Protein AF-M0HJH4-F1 (afdb_monomer)

Foldseek 3Di:
DVVPDPVCVVVVVPDDALDDDDDDDPDPDDDDDPLPDDQDDDQLKTKDWDAAFAPCVVCQVVLLVLADPVLSVVNDDRGPRSSLVRNLVRLCVVVVQCPPSNDDPDALVVSCVSRVVVVQVSQVVSVHQDAAQPDDRNHGFGFMWMDSSFKIKTFGRRQKKKKAFAFPPPPDPPDPRADLCWGAGPDIDMDSDDPPDPSRIDIFAHRKMWMAGNRRIIDIDPRRPDD

Organism: NCBI:txid1230453

InterPro domains:
  IPR017932 Glutamine amidotransferase type 2 domain [PS51278] (1-227)
  IPR026869 Gamma-glutamyl-hercynylcysteine sulfoxide hydrolase EgtC-like [PF13230] (4-163)
  IPR029055 Nucleophile aminohydrolases, N-terminal [G3DSA:3.60.20.10] (1-223)
  IPR029055 Nucleophile aminohydrolases, N-terminal [SSF56235] (13-219)
  IPR052373 Gamma-glutamyl amide hydrolase [PTHR43187] (10-221)

Mean predicted aligned error: 8.84 Å

Radius of gyration: 17.43 Å; Cα contacts (8 Å, |Δi|>4): 396; chains: 1; bounding box: 44×42×49 Å

Sequence (227 aa):
MAADTPVYDTLSSQIESKTVVAHVRRATHGDHTIGNTHPFQYGRWVFAHNGNIAGFDEVRSTLREGVASDLRPHILGDTDSEILFYVLLTALSDAGHLDDDGRFSGSPKDLWEIIRPVVTRVAELGGGMHTDPDGPSDRTYLTFVLTDGQTLIGHQGGKPLFVHAPSIDHENLNEPPWVIERGTADHFLLASEPAHDPQMWTPIQQGGVVGVGHDMSVWTSPEALEP

pLDDT: mean 80.38, std 19.35, range [35.88, 98.19]

Solvent-accessible surface area (backbone atoms only — not comparable to full-atom values): 13162 Å² total; per-residue (Å²): 115,74,81,79,35,75,64,45,63,56,47,65,76,68,62,87,67,97,58,84,89,85,65,89,81,82,84,90,76,81,79,97,42,81,76,73,45,61,58,48,74,59,93,48,34,39,36,42,70,51,64,39,56,15,64,40,84,79,45,44,63,62,52,55,67,64,22,42,82,84,57,50,80,72,62,84,62,84,52,65,62,58,50,49,50,46,38,46,48,28,41,37,42,78,70,65,48,55,82,69,95,34,66,67,86,61,49,35,62,56,54,44,66,56,36,45,65,55,54,52,50,54,28,53,73,21,76,35,66,39,77,56,62,86,51,68,90,68,41,14,21,60,11,32,39,46,28,44,69,45,32,34,36,38,37,16,23,24,30,65,33,28,39,35,56,61,52,82,79,69,84,57,87,85,56,70,94,77,70,60,84,72,54,43,36,84,48,82,46,78,35,67,60,71,59,102,58,56,87,67,44,36,73,48,24,71,70,7,35,40,22,32,24,76,80,31,41,42,44,57,42,72,45,26,76,51,132

Secondary structure (DSSP, 8-state):
-GGGSHHHHHHHTT---S---------SSS---GGGSSPEEETTEEEEEEEE-TTHHHHHHHHHHTS-TTTGGG--S--HHHHHHHHHHHHHHHTT-SSSSS---S-HHHHHHHHHHHHHHHHHHTTSB---TTS-TTSBEEEEEEE-SSSEEEE-SSS--EEE--BTT---TTS-TT--SS-BBS--EEESS--S-GGG-EEPPTT-EEEE-TT-BEEE-GGGT--

Nearest PDB structures (foldseek):
  3mdn-assembly1_D  TM=7.511E-01  e=1.826E-10  Ruegeria pomeroyi
  3mdn-assembly1_A  TM=7.711E-01  e=3.657E-09  Ruegeria pomeroyi
  3mdn-assembly1_B  TM=7.690E-01  e=6.742E-09  Ruegeria pomeroyi
  3mdn-assembly1_C  TM=7.582E-01  e=6.742E-09  Ruegeria pomeroyi
  4zfk-assembly1_A  TM=8.294E-01  e=5.514E-07  Mycolicibacterium smegmatis MC2 155

Structure (mmCIF, N/CA/C/O backbone):
data_AF-M0HJH4-F1
#
_entry.id   AF-M0HJH4-F1
#
loop_
_atom_site.group_PDB
_atom_site.id
_atom_site.type_symbol
_atom_site.label_atom_id
_atom_site.label_alt_id
_atom_site.label_comp_id
_atom_site.label_asym_id
_atom_site.label_entity_id
_atom_site.label_seq_id
_atom_site.pdbx_PDB_ins_code
_atom_site.Cartn_x
_atom_site.Cartn_y
_atom_site.Cartn_z
_atom_site.occupancy
_atom_site.B_iso_or_equiv
_atom_site.auth_seq_id
_atom_site.auth_comp_id
_atom_site.auth_asym_id
_atom_site.auth_atom_id
_atom_site.pdbx_PDB_model_num
ATOM 1 N N . MET A 1 1 ? -2.395 -24.924 4.097 1.00 42.12 1 MET A N 1
ATOM 2 C CA . MET A 1 1 ? -1.875 -23.821 3.265 1.00 42.12 1 MET A CA 1
ATOM 3 C C . MET A 1 1 ? -2.786 -23.706 2.053 1.00 42.12 1 MET A C 1
ATOM 5 O O . MET A 1 1 ? -3.213 -24.741 1.563 1.00 42.12 1 MET A O 1
ATOM 9 N N . ALA A 1 2 ? -3.161 -22.498 1.622 1.00 35.91 2 ALA A N 1
ATOM 10 C CA . ALA A 1 2 ? -4.130 -22.305 0.530 1.00 35.91 2 ALA A CA 1
ATOM 11 C C . ALA A 1 2 ? -3.674 -22.919 -0.815 1.00 35.91 2 ALA A C 1
ATOM 13 O O . ALA A 1 2 ? -4.516 -23.331 -1.609 1.00 35.91 2 ALA A O 1
ATOM 14 N N . ALA A 1 3 ? -2.356 -23.050 -1.007 1.00 39.38 3 ALA A N 1
ATOM 15 C CA . ALA A 1 3 ? -1.723 -23.618 -2.197 1.00 39.38 3 ALA A CA 1
ATOM 16 C C . ALA A 1 3 ? -2.002 -25.117 -2.429 1.00 39.38 3 ALA A C 1
ATOM 18 O O . ALA A 1 3 ? -1.921 -25.563 -3.560 1.00 39.38 3 ALA A O 1
ATOM 19 N N . ASP A 1 4 ? -2.379 -25.887 -1.400 1.00 39.44 4 ASP A N 1
ATOM 20 C CA . ASP A 1 4 ? -2.618 -27.338 -1.537 1.00 39.44 4 ASP A CA 1
ATOM 21 C C . ASP A 1 4 ? -4.093 -27.679 -1.808 1.00 39.44 4 ASP A C 1
ATOM 23 O O . ASP A 1 4 ? -4.518 -28.832 -1.691 1.00 39.44 4 ASP A O 1
ATOM 27 N N . THR A 1 5 ? -4.924 -26.671 -2.087 1.00 39.75 5 THR A N 1
ATOM 28 C CA . THR A 1 5 ? -6.347 -26.901 -2.337 1.00 39.75 5 THR A CA 1
ATOM 29 C C . THR A 1 5 ? -6.591 -27.085 -3.836 1.00 39.75 5 THR A C 1
ATOM 31 O O . THR A 1 5 ? -6.204 -26.219 -4.615 1.00 39.75 5 THR A O 1
ATOM 34 N N . PRO A 1 6 ? -7.312 -28.139 -4.270 1.00 42.31 6 PRO A N 1
ATOM 35 C CA . PRO A 1 6 ? -7.658 -28.347 -5.684 1.00 42.31 6 PRO A CA 1
ATOM 36 C C . PRO A 1 6 ? -8.387 -27.150 -6.316 1.00 42.31 6 PRO A C 1
ATOM 38 O O . PRO A 1 6 ? -8.375 -26.960 -7.530 1.00 42.31 6 PRO A O 1
ATOM 41 N N . VAL A 1 7 ? -9.027 -26.331 -5.475 1.00 47.25 7 VAL A N 1
ATOM 42 C CA . VAL A 1 7 ? -9.679 -25.081 -5.866 1.00 47.25 7 VAL A CA 1
ATOM 43 C C . VAL A 1 7 ? -8.651 -24.030 -6.299 1.00 47.25 7 VAL A C 1
ATOM 45 O O . VAL A 1 7 ? -8.895 -23.371 -7.301 1.00 47.25 7 VAL A O 1
ATOM 48 N N . TYR A 1 8 ? -7.502 -23.899 -5.625 1.00 49.94 8 TYR A N 1
ATOM 49 C CA . TYR A 1 8 ? -6.437 -22.958 -6.001 1.00 49.94 8 TYR A CA 1
ATOM 50 C C . TYR A 1 8 ? -5.832 -23.285 -7.374 1.00 49.94 8 TYR A C 1
ATOM 52 O O . TYR A 1 8 ? -5.748 -22.400 -8.225 1.00 49.94 8 TYR A O 1
ATOM 60 N N . ASP A 1 9 ? -5.496 -24.551 -7.635 1.00 49.50 9 ASP A N 1
ATOM 61 C CA . ASP A 1 9 ? -4.939 -24.984 -8.930 1.00 49.50 9 ASP A CA 1
ATOM 62 C C . ASP A 1 9 ? -5.930 -24.781 -10.087 1.00 49.50 9 ASP A C 1
ATOM 64 O O . ASP A 1 9 ? -5.563 -24.382 -11.196 1.00 49.50 9 ASP A O 1
ATOM 68 N N . THR A 1 10 ? -7.219 -25.008 -9.822 1.00 44.41 10 THR A N 1
ATOM 69 C CA . THR A 1 10 ? -8.267 -24.842 -10.836 1.00 44.41 10 THR A CA 1
ATOM 70 C C . THR A 1 10 ? -8.575 -23.365 -11.105 1.00 44.41 10 THR A C 1
ATOM 72 O O . THR A 1 10 ? -8.799 -22.995 -12.253 1.00 44.41 10 THR A O 1
ATOM 75 N N . LEU A 1 11 ? -8.575 -22.506 -10.077 1.00 42.78 11 LEU A N 1
ATOM 76 C CA . LEU A 1 11 ? -8.873 -21.078 -10.242 1.00 42.78 11 LEU A CA 1
ATOM 77 C C . LEU A 1 11 ? -7.680 -20.303 -10.820 1.00 42.78 11 LEU A C 1
ATOM 79 O O . LEU A 1 11 ? -7.866 -19.465 -11.696 1.00 42.78 11 LEU A O 1
ATOM 83 N N . SER A 1 12 ? -6.455 -20.593 -10.370 1.00 49.19 12 SER A N 1
ATOM 84 C CA . SER A 1 12 ? -5.242 -19.901 -10.836 1.00 49.19 12 SER A CA 1
ATOM 8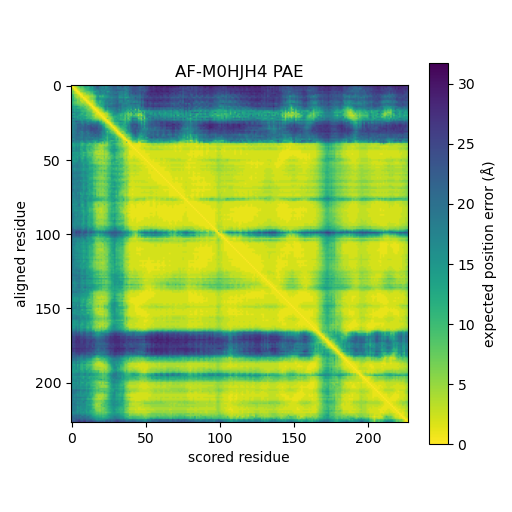5 C C . SER A 1 12 ? -4.956 -20.125 -12.324 1.00 49.19 12 SER A C 1
ATOM 87 O O . SER A 1 12 ? -4.457 -19.222 -12.986 1.00 49.19 12 SER A O 1
ATOM 89 N N . SER A 1 13 ? -5.328 -21.286 -12.869 1.00 43.06 13 SER A N 1
ATOM 90 C CA . SER A 1 13 ? -5.160 -21.615 -14.292 1.00 43.06 13 SER A CA 1
ATOM 91 C C . SER A 1 13 ? -6.263 -21.064 -15.209 1.00 43.06 13 SER A C 1
ATOM 93 O O . SER A 1 13 ? -6.157 -21.202 -16.426 1.00 43.06 13 SER A O 1
ATOM 95 N N . GLN A 1 14 ? -7.316 -20.448 -14.652 1.00 38.09 14 GLN A N 1
ATOM 96 C CA . GLN A 1 14 ? -8.494 -19.974 -15.400 1.00 38.09 14 GLN A CA 1
ATOM 97 C C . GLN A 1 14 ? -8.806 -18.481 -15.209 1.00 38.09 14 GLN A C 1
ATOM 99 O O . GLN A 1 14 ? -9.739 -17.974 -15.833 1.00 38.09 14 GLN A O 1
ATOM 104 N N . ILE A 1 15 ? -8.058 -17.768 -14.360 1.00 42.06 15 ILE A N 1
ATOM 105 C CA . ILE A 1 15 ? -8.247 -16.332 -14.129 1.00 42.06 15 ILE A CA 1
ATOM 106 C C . ILE A 1 15 ? -7.225 -15.542 -14.946 1.00 42.06 15 ILE A C 1
ATOM 108 O O . ILE A 1 15 ? -6.036 -15.532 -14.639 1.00 42.06 15 ILE A O 1
ATOM 112 N N . GLU A 1 16 ? -7.714 -14.802 -15.937 1.00 43.69 16 GLU A N 1
ATOM 113 C CA . GLU A 1 16 ? -6.976 -13.705 -16.558 1.00 43.69 16 GLU A CA 1
ATOM 114 C C . GLU A 1 16 ? -7.366 -12.402 -15.849 1.00 43.69 16 GLU A C 1
ATOM 116 O O . GLU A 1 16 ? -8.518 -11.968 -15.894 1.00 43.69 16 GLU A O 1
ATOM 121 N N . SER A 1 17 ? -6.412 -11.777 -15.162 1.00 55.00 17 SER A N 1
ATOM 122 C CA . SER A 1 17 ? -6.590 -10.461 -14.546 1.00 55.00 17 SER A CA 1
ATOM 123 C C . SER A 1 17 ? -5.412 -9.568 -14.902 1.00 55.00 17 SER A C 1
ATOM 125 O O . SER A 1 17 ? -4.275 -10.028 -14.965 1.00 55.00 17 SER A O 1
ATOM 127 N N . LYS A 1 18 ? -5.681 -8.273 -15.092 1.00 59.91 18 LYS A N 1
ATOM 128 C CA . LYS A 1 18 ? -4.636 -7.260 -15.304 1.00 59.91 18 LYS A CA 1
ATOM 129 C C . LYS A 1 18 ? -3.839 -6.965 -14.030 1.00 59.91 18 LYS A C 1
ATOM 131 O O . LYS A 1 18 ? -2.735 -6.440 -14.106 1.00 59.91 18 LYS A O 1
ATOM 136 N N . THR A 1 19 ? -4.384 -7.307 -12.863 1.00 63.44 19 THR A N 1
ATOM 137 C CA . THR A 1 19 ? -3.709 -7.160 -11.570 1.00 63.44 19 THR A CA 1
ATOM 138 C C . THR A 1 19 ? -4.096 -8.319 -10.664 1.00 63.44 19 THR A C 1
ATOM 140 O O . THR A 1 19 ? -5.280 -8.609 -10.479 1.00 63.44 19 THR A O 1
ATOM 143 N N . VAL A 1 20 ? -3.095 -8.992 -10.102 1.00 65.81 20 VAL A N 1
ATOM 144 C CA . VAL A 1 20 ? -3.278 -10.098 -9.161 1.00 65.81 20 VAL A CA 1
ATOM 145 C C . VAL A 1 20 ? -2.478 -9.783 -7.909 1.00 65.81 20 VAL A C 1
ATOM 147 O O . VAL A 1 20 ? -1.281 -9.524 -7.984 1.00 65.81 20 VAL A O 1
ATOM 150 N N . VAL A 1 21 ? -3.137 -9.828 -6.753 1.00 66.69 21 VAL A N 1
ATOM 151 C CA . VAL A 1 21 ? -2.477 -9.768 -5.448 1.00 66.69 21 VAL A CA 1
ATOM 152 C C . VAL A 1 21 ? -2.695 -11.107 -4.765 1.00 66.69 21 VAL A C 1
ATOM 154 O O . VAL A 1 21 ? -3.825 -11.479 -4.454 1.00 66.69 21 VAL A O 1
ATOM 157 N N . ALA A 1 22 ? -1.607 -11.837 -4.542 1.00 60.41 22 ALA A N 1
ATOM 158 C CA . ALA A 1 22 ? -1.611 -13.077 -3.783 1.00 60.41 22 ALA A CA 1
ATOM 159 C C . ALA A 1 22 ? -0.814 -12.873 -2.492 1.00 60.41 22 ALA A C 1
ATOM 161 O O . ALA A 1 22 ? 0.316 -12.392 -2.522 1.00 60.41 22 ALA A O 1
ATOM 162 N N . HIS A 1 23 ? -1.395 -13.255 -1.357 1.00 58.41 23 HIS A N 1
ATOM 163 C CA . HIS A 1 23 ? -0.716 -13.223 -0.068 1.00 58.41 23 HIS A CA 1
ATOM 164 C C . HIS A 1 23 ? -0.843 -14.588 0.605 1.00 58.41 23 HIS A C 1
ATOM 166 O O . HIS A 1 23 ? -1.930 -15.007 1.002 1.00 58.41 23 HIS A O 1
ATOM 172 N N . VAL A 1 24 ? 0.276 -15.299 0.730 1.00 55.78 24 VAL A N 1
ATOM 173 C CA . VAL A 1 24 ? 0.329 -16.597 1.406 1.00 55.78 24 VAL A CA 1
ATOM 174 C C . VAL A 1 24 ? 0.839 -16.370 2.826 1.00 55.78 24 VAL A C 1
ATOM 176 O O . VAL A 1 24 ? 2.030 -16.179 3.047 1.00 55.78 24 VAL A O 1
ATOM 179 N N . ARG A 1 25 ? -0.069 -16.360 3.808 1.00 50.53 25 ARG A N 1
ATOM 180 C CA . ARG A 1 25 ? 0.287 -16.109 5.214 1.00 50.53 25 ARG A CA 1
ATOM 181 C C . ARG A 1 25 ? 0.759 -17.386 5.922 1.00 50.53 25 ARG A C 1
ATOM 183 O O . ARG A 1 25 ? 0.085 -18.416 5.873 1.00 50.53 25 ARG A O 1
ATOM 190 N N . ARG A 1 26 ? 1.844 -17.274 6.698 1.00 40.88 26 ARG A N 1
ATOM 191 C CA . ARG A 1 26 ? 2.191 -18.166 7.821 1.00 40.88 26 ARG A CA 1
ATOM 192 C C . ARG A 1 26 ? 1.964 -17.364 9.113 1.00 40.88 26 ARG A C 1
ATOM 194 O O . ARG A 1 26 ? 2.745 -16.476 9.423 1.00 40.88 26 ARG A O 1
ATOM 201 N N . ALA A 1 27 ? 0.826 -17.552 9.785 1.00 42.12 27 ALA A N 1
ATOM 202 C CA . ALA A 1 27 ? 0.402 -16.678 10.890 1.00 42.12 27 ALA A CA 1
ATOM 203 C C . ALA A 1 27 ? 1.271 -16.859 12.151 1.00 42.12 27 ALA A C 1
ATOM 205 O O . ALA A 1 27 ? 1.545 -17.989 12.546 1.00 42.12 27 ALA A O 1
ATOM 206 N N . THR A 1 28 ? 1.666 -15.751 12.790 1.00 43.59 28 THR A N 1
ATOM 207 C CA . THR A 1 28 ? 2.391 -15.728 14.075 1.00 43.59 28 THR A CA 1
ATOM 208 C C . THR A 1 28 ? 1.496 -15.390 15.277 1.00 43.59 28 THR A C 1
ATOM 210 O O . THR A 1 28 ? 1.829 -15.821 16.373 1.00 43.59 28 THR A O 1
ATOM 213 N N . HIS A 1 29 ? 0.351 -14.708 15.098 1.00 41.31 29 HIS A N 1
ATOM 214 C CA . HIS A 1 29 ? -0.653 -14.430 16.147 1.00 41.31 29 HIS A CA 1
ATOM 215 C C . HIS A 1 29 ? -2.088 -14.299 15.575 1.00 41.31 29 HIS A C 1
ATOM 217 O O . HIS A 1 29 ? -2.263 -13.804 14.454 1.00 41.31 29 HIS A O 1
ATOM 223 N N . GLY A 1 30 ? -3.091 -14.709 16.371 1.00 46.28 30 GLY A N 1
ATOM 224 C CA . GLY A 1 30 ? -4.539 -14.624 16.092 1.00 46.28 30 GLY A CA 1
ATOM 225 C C . GLY A 1 30 ? -5.180 -15.922 15.570 1.00 46.28 30 GLY A C 1
ATOM 226 O O . GLY A 1 30 ? -4.529 -16.706 14.881 1.00 46.28 30 GLY A O 1
ATOM 227 N N . ASP A 1 31 ? -6.461 -16.147 15.891 1.00 35.88 31 ASP A N 1
ATOM 228 C CA . ASP A 1 31 ? -7.235 -17.291 15.386 1.00 35.88 31 ASP A CA 1
ATOM 229 C C . ASP A 1 31 ? -7.468 -17.201 13.865 1.00 35.88 31 ASP A C 1
ATOM 231 O O . ASP A 1 31 ? -7.677 -16.121 13.300 1.00 35.88 31 ASP A O 1
ATOM 235 N N . HIS A 1 32 ? -7.462 -18.363 13.200 1.00 45.16 32 HIS A N 1
ATOM 236 C CA . HIS A 1 32 ? -7.700 -18.522 11.762 1.00 45.16 32 HIS A CA 1
ATOM 237 C C . HIS A 1 32 ? -9.171 -18.257 11.394 1.00 45.16 32 HIS A C 1
ATOM 239 O O . HIS A 1 32 ? -9.946 -19.188 11.174 1.00 45.16 32 HIS A O 1
ATOM 245 N N . THR A 1 33 ? -9.573 -16.992 11.310 1.00 44.16 33 THR A N 1
ATOM 246 C CA . THR A 1 33 ? -10.875 -16.598 10.754 1.00 44.16 33 THR A CA 1
ATOM 247 C C . THR A 1 33 ? -10.707 -16.029 9.343 1.00 44.16 33 THR A C 1
ATOM 249 O O . THR A 1 33 ? -9.685 -15.427 9.010 1.00 44.16 33 THR A O 1
ATOM 252 N N . ILE A 1 34 ? -11.724 -16.213 8.491 1.00 44.66 34 ILE A N 1
ATOM 253 C CA . ILE A 1 34 ? -11.750 -15.680 7.114 1.00 44.66 34 ILE A CA 1
ATOM 254 C C . ILE A 1 34 ? -11.565 -14.151 7.115 1.00 44.66 34 ILE A C 1
ATOM 256 O O . ILE A 1 34 ? -10.903 -13.624 6.230 1.00 44.66 34 ILE A O 1
ATOM 260 N N . GLY A 1 35 ? -12.056 -13.456 8.150 1.00 45.50 35 GLY A N 1
ATOM 261 C CA . GLY A 1 35 ? -11.874 -12.009 8.325 1.00 45.50 35 GLY A CA 1
ATOM 262 C C . GLY A 1 35 ? -10.438 -11.570 8.639 1.00 45.50 35 GLY A C 1
ATOM 263 O O . GLY A 1 35 ? -10.092 -10.430 8.374 1.00 45.50 35 GLY A O 1
ATOM 264 N N . ASN A 1 36 ? -9.580 -12.469 9.131 1.00 50.78 36 ASN A N 1
ATOM 265 C CA . ASN A 1 36 ? -8.180 -12.179 9.475 1.00 50.78 36 ASN A CA 1
ATOM 266 C C . ASN A 1 36 ? -7.187 -12.599 8.374 1.00 50.78 36 ASN A C 1
ATOM 268 O O . ASN A 1 36 ? -5.974 -12.699 8.615 1.00 50.78 36 ASN A O 1
ATOM 272 N N . THR A 1 37 ? -7.693 -12.921 7.180 1.00 54.94 37 THR A N 1
ATOM 273 C CA . THR A 1 37 ? -6.879 -13.417 6.070 1.00 54.94 37 THR A CA 1
ATOM 274 C C . THR A 1 37 ? -6.781 -12.349 4.992 1.00 54.94 37 THR A C 1
ATOM 276 O O . THR A 1 37 ? -7.765 -12.023 4.339 1.00 54.94 37 THR A O 1
ATOM 279 N N . HIS A 1 38 ? -5.573 -11.824 4.800 1.00 57.12 38 HIS A N 1
ATOM 280 C CA . HIS A 1 38 ? -5.254 -10.991 3.649 1.00 57.12 38 HIS A CA 1
ATOM 281 C C . HIS A 1 38 ? -5.578 -11.706 2.321 1.00 57.12 38 HIS A C 1
ATOM 283 O O . HIS A 1 38 ? -5.454 -12.932 2.242 1.00 57.12 38 HIS A O 1
ATOM 289 N N . PRO A 1 39 ? -5.875 -10.952 1.253 1.00 70.62 39 PRO A N 1
ATOM 290 C CA . PRO A 1 39 ? -5.908 -9.491 1.213 1.00 70.62 39 PRO A CA 1
ATOM 291 C C . PRO A 1 39 ? -7.199 -8.900 1.804 1.00 70.62 39 PRO A C 1
ATOM 293 O O . PRO A 1 39 ? -8.278 -9.463 1.641 1.00 70.62 39 PRO A O 1
ATOM 296 N N . PHE A 1 40 ? -7.085 -7.746 2.466 1.00 84.50 40 PHE A N 1
ATOM 297 C CA . PHE A 1 40 ? -8.255 -6.945 2.834 1.00 84.50 40 PHE A CA 1
ATOM 298 C C . PHE A 1 40 ? -8.803 -6.249 1.592 1.00 84.50 40 PHE A C 1
ATOM 300 O O . PHE A 1 40 ? -8.031 -5.859 0.712 1.00 84.50 40 PHE A O 1
ATOM 307 N N . GLN A 1 41 ? -10.125 -6.088 1.527 1.00 89.94 41 GLN A N 1
ATOM 308 C CA . GLN A 1 41 ? -10.791 -5.470 0.388 1.00 89.94 41 GLN A CA 1
ATOM 309 C C . GLN A 1 41 ? -11.880 -4.490 0.832 1.00 89.94 41 GLN A C 1
ATOM 311 O O . GLN A 1 41 ? -12.703 -4.813 1.686 1.00 89.94 41 GLN A O 1
ATOM 316 N N . TYR A 1 42 ? -11.917 -3.318 0.197 1.00 91.44 42 TYR A N 1
ATOM 317 C CA . TYR A 1 42 ? -13.011 -2.351 0.294 1.00 91.44 42 TYR A CA 1
ATOM 318 C C . TYR A 1 42 ? -13.303 -1.781 -1.096 1.00 91.44 42 TYR A C 1
ATOM 320 O O . TYR A 1 42 ? -12.464 -1.114 -1.704 1.00 91.44 42 TYR A O 1
ATOM 328 N N . GLY A 1 43 ? -14.486 -2.080 -1.637 1.00 90.06 43 GLY A N 1
ATOM 329 C CA . GLY A 1 43 ? -14.799 -1.772 -3.031 1.00 90.06 43 GLY A CA 1
ATOM 330 C C . GLY A 1 43 ? -13.771 -2.405 -3.977 1.00 90.06 43 GLY A C 1
ATOM 331 O O . GLY A 1 43 ? -13.642 -3.631 -4.034 1.00 90.06 43 GLY A O 1
ATOM 332 N N . ARG A 1 44 ? -13.037 -1.561 -4.710 1.00 90.19 44 ARG A N 1
ATOM 333 C CA . ARG A 1 44 ? -11.961 -1.969 -5.632 1.00 90.19 44 ARG A CA 1
ATOM 334 C C . ARG A 1 44 ? -10.585 -2.050 -4.976 1.00 90.19 44 ARG A C 1
ATOM 336 O O . ARG A 1 44 ? -9.681 -2.643 -5.556 1.00 90.19 44 ARG A O 1
ATOM 343 N N . TRP A 1 45 ? -10.428 -1.461 -3.795 1.00 94.12 45 TRP A N 1
ATOM 344 C CA . TRP A 1 45 ? -9.153 -1.417 -3.099 1.00 94.12 45 TRP A CA 1
ATOM 345 C C . TRP A 1 45 ? -8.843 -2.757 -2.460 1.00 94.12 45 TRP A C 1
ATOM 347 O O . TRP A 1 45 ? -9.683 -3.332 -1.771 1.00 94.12 45 TRP A O 1
ATOM 357 N N . VAL A 1 46 ? -7.622 -3.220 -2.681 1.00 93.88 46 VAL A N 1
ATOM 358 C CA . VAL A 1 46 ? -7.059 -4.472 -2.195 1.00 93.88 46 VAL A CA 1
ATOM 359 C C . VAL A 1 46 ? -5.745 -4.154 -1.493 1.00 93.88 46 VAL A C 1
ATOM 361 O O . VAL A 1 46 ? -4.912 -3.414 -2.023 1.00 93.88 46 VAL A O 1
ATOM 364 N N . PHE A 1 47 ? -5.555 -4.724 -0.307 1.00 95.12 47 PHE A N 1
ATOM 365 C CA . PHE A 1 47 ? -4.402 -4.452 0.542 1.00 95.12 47 PHE A CA 1
ATOM 366 C C . PHE A 1 47 ? -3.836 -5.722 1.174 1.00 95.12 47 PHE A C 1
ATOM 368 O O . PHE A 1 47 ? -4.572 -6.562 1.700 1.00 95.12 47 PHE A O 1
ATOM 375 N N . ALA A 1 48 ? -2.511 -5.849 1.153 1.00 93.56 48 ALA A N 1
ATOM 376 C CA . ALA A 1 48 ? -1.789 -6.933 1.805 1.00 93.56 48 ALA A CA 1
ATOM 377 C C . ALA A 1 48 ? -0.604 -6.378 2.595 1.00 93.56 48 ALA A C 1
ATOM 379 O O . ALA A 1 48 ? 0.294 -5.774 2.013 1.00 93.56 48 ALA A O 1
ATOM 380 N N . HIS A 1 49 ? -0.588 -6.621 3.904 1.00 93.94 49 HIS A N 1
ATOM 381 C CA . HIS A 1 49 ? 0.454 -6.156 4.812 1.00 93.94 49 HIS A CA 1
ATOM 382 C C . HIS A 1 49 ? 1.316 -7.323 5.302 1.00 93.94 49 HIS A C 1
ATOM 384 O O . HIS A 1 49 ? 0.811 -8.342 5.775 1.00 93.94 49 HIS A O 1
ATOM 390 N N . ASN A 1 50 ? 2.631 -7.168 5.177 1.00 91.94 50 ASN A N 1
ATOM 391 C CA . ASN A 1 50 ? 3.646 -8.048 5.732 1.00 91.94 50 ASN A CA 1
ATOM 392 C C . ASN A 1 50 ? 4.411 -7.295 6.822 1.00 91.94 50 ASN A C 1
ATOM 394 O O . ASN A 1 50 ? 5.431 -6.652 6.568 1.00 91.94 50 ASN A O 1
ATOM 398 N N . GLY A 1 51 ? 3.892 -7.360 8.038 1.00 92.31 51 GLY A N 1
ATOM 399 C CA . GLY A 1 51 ? 4.446 -6.613 9.145 1.00 92.31 51 GLY A CA 1
ATOM 400 C C . GLY A 1 51 ? 3.516 -6.596 10.337 1.00 92.31 51 GLY A C 1
ATOM 401 O O . GLY A 1 51 ? 2.583 -7.396 10.427 1.00 92.31 51 GLY A O 1
ATOM 402 N N . ASN A 1 52 ? 3.803 -5.683 11.251 1.00 95.06 52 ASN A N 1
ATOM 403 C CA . ASN A 1 52 ? 2.993 -5.437 12.427 1.00 95.06 52 ASN A CA 1
ATOM 404 C C . ASN A 1 52 ? 3.228 -4.004 12.921 1.00 95.06 52 ASN A C 1
ATOM 406 O O . ASN A 1 52 ? 4.230 -3.387 12.566 1.00 95.06 52 ASN A O 1
ATOM 410 N N . ILE A 1 53 ? 2.335 -3.479 13.756 1.00 96.69 53 ILE A N 1
ATOM 411 C CA . ILE A 1 53 ? 2.521 -2.196 14.452 1.00 96.69 53 ILE A CA 1
ATOM 412 C C . ILE A 1 53 ? 2.935 -2.490 15.900 1.00 96.69 53 ILE A C 1
ATOM 414 O O . ILE A 1 53 ? 2.265 -3.248 16.600 1.00 96.69 53 ILE A O 1
ATOM 418 N N . ALA A 1 54 ? 4.057 -1.935 16.361 1.00 96.81 54 ALA A N 1
ATOM 419 C CA . ALA A 1 54 ? 4.502 -2.117 17.742 1.00 96.81 54 ALA A CA 1
ATOM 420 C C . ALA A 1 54 ? 3.537 -1.442 18.725 1.00 96.81 54 ALA A C 1
ATOM 422 O O . ALA A 1 54 ? 3.069 -0.334 18.465 1.00 96.81 54 ALA A O 1
ATOM 423 N N . GLY A 1 55 ? 3.265 -2.091 19.863 1.00 95.06 55 GLY A N 1
ATOM 424 C CA . GLY A 1 55 ? 2.337 -1.552 20.866 1.00 95.06 55 GLY A CA 1
ATOM 425 C C . GLY A 1 55 ? 0.939 -1.299 20.297 1.00 95.06 55 GLY A C 1
ATOM 426 O O . GLY A 1 55 ? 0.313 -0.276 20.579 1.00 95.06 55 GLY A O 1
ATOM 427 N N . PHE A 1 56 ? 0.483 -2.177 19.394 1.00 95.69 56 PHE A N 1
ATOM 428 C CA . PHE A 1 56 ? -0.765 -1.952 18.681 1.00 95.69 56 PHE A CA 1
ATOM 429 C C . PHE A 1 56 ? -1.957 -1.825 19.627 1.00 95.69 56 PHE A C 1
ATOM 431 O O . PHE A 1 56 ? -2.783 -0.951 19.402 1.00 95.69 56 PHE A O 1
ATOM 438 N N . ASP A 1 57 ? -2.038 -2.617 20.698 1.00 95.19 57 ASP A N 1
ATOM 439 C CA . ASP A 1 57 ? -3.145 -2.532 21.657 1.00 95.19 57 ASP A CA 1
ATOM 440 C C . ASP A 1 57 ? -3.262 -1.134 22.287 1.00 95.19 57 ASP A C 1
ATOM 442 O O . ASP A 1 57 ? -4.373 -0.636 22.487 1.00 95.19 57 ASP A O 1
ATOM 446 N N . GLU A 1 58 ? -2.134 -0.462 22.529 1.00 95.81 58 GLU A N 1
ATOM 447 C CA . GLU A 1 58 ? -2.082 0.898 23.057 1.00 95.81 58 GLU A CA 1
ATOM 448 C C . GLU A 1 58 ? -2.478 1.956 22.017 1.00 95.81 58 GLU A C 1
ATOM 450 O O . GLU A 1 58 ? -3.135 2.943 22.355 1.00 95.81 58 GLU A O 1
ATOM 455 N N . VAL A 1 59 ? -2.103 1.768 20.747 1.00 95.88 59 VAL A N 1
ATOM 456 C CA . VAL A 1 59 ? -2.391 2.742 19.675 1.00 95.88 59 VAL A CA 1
ATOM 457 C C . VAL A 1 59 ? -3.680 2.447 18.905 1.00 95.88 59 VAL A C 1
ATOM 459 O O . VAL A 1 59 ? -4.153 3.304 18.155 1.00 95.88 59 VAL A O 1
ATOM 462 N N . ARG A 1 60 ? -4.297 1.278 19.110 1.00 95.62 60 ARG A N 1
ATOM 463 C CA . ARG A 1 60 ? -5.466 0.785 18.366 1.00 95.62 60 ARG A CA 1
ATOM 464 C C . ARG A 1 60 ? -6.628 1.764 18.418 1.00 95.62 60 ARG A C 1
ATOM 466 O O . ARG A 1 60 ? -7.219 2.038 17.376 1.00 95.62 60 ARG A O 1
ATOM 473 N N . SER A 1 61 ? -6.973 2.290 19.598 1.00 95.12 61 SER A N 1
ATOM 474 C CA . SER A 1 61 ? -8.091 3.238 19.721 1.00 95.12 61 SER A CA 1
ATOM 475 C C . SER A 1 61 ? -7.819 4.512 18.927 1.00 95.12 61 SER A C 1
ATOM 477 O O . SER A 1 61 ? -8.674 4.937 18.161 1.00 95.12 61 SER A O 1
ATOM 479 N N . THR A 1 62 ? -6.601 5.049 19.035 1.00 96.31 62 THR A N 1
ATOM 480 C CA . THR A 1 62 ? -6.163 6.256 18.324 1.00 96.31 62 THR A CA 1
ATOM 481 C C . THR A 1 62 ? -6.241 6.062 16.811 1.00 96.31 62 THR A C 1
ATOM 483 O O . THR A 1 62 ? -6.808 6.895 16.109 1.00 96.31 62 THR A O 1
ATOM 486 N N . LEU A 1 63 ? -5.717 4.943 16.299 1.00 96.56 63 LEU A N 1
ATOM 487 C CA . LEU A 1 63 ? -5.772 4.627 14.870 1.00 96.56 63 LEU A CA 1
ATOM 488 C C . LEU A 1 63 ? -7.214 4.429 14.396 1.00 96.56 63 LEU A C 1
ATOM 490 O O . LEU A 1 63 ? -7.602 4.971 13.366 1.00 96.56 63 LEU A O 1
ATOM 494 N N . ARG A 1 64 ? -8.032 3.708 15.170 1.00 95.56 64 ARG A N 1
ATOM 495 C CA . ARG A 1 64 ? -9.438 3.454 14.834 1.00 95.56 64 ARG A CA 1
ATOM 496 C C . ARG A 1 64 ? -10.287 4.722 14.855 1.00 95.56 64 ARG A C 1
ATOM 498 O O . ARG A 1 64 ? -11.195 4.844 14.043 1.00 95.56 64 ARG A O 1
ATOM 505 N N . GLU A 1 65 ? -10.022 5.650 15.768 1.00 95.00 65 GLU A N 1
ATOM 506 C CA . GLU A 1 65 ? -10.675 6.964 15.819 1.00 95.00 65 GLU A CA 1
ATOM 507 C C . GLU A 1 65 ? -10.269 7.862 14.649 1.00 95.00 65 GLU A C 1
ATOM 509 O O . GLU A 1 65 ? -11.082 8.670 14.205 1.00 95.00 65 GLU A O 1
ATOM 514 N N . GLY A 1 66 ? -9.054 7.681 14.123 1.00 94.50 66 GLY A N 1
ATOM 515 C CA . GLY A 1 66 ? -8.580 8.342 12.909 1.00 94.50 66 GLY A CA 1
ATOM 516 C C . GLY A 1 66 ? -9.229 7.840 11.617 1.00 94.50 66 GLY A C 1
ATOM 517 O O . GLY A 1 66 ? -9.057 8.480 10.587 1.00 94.50 66 GLY A O 1
ATOM 518 N N . VAL A 1 67 ? -9.980 6.732 11.644 1.00 97.44 67 VAL A N 1
ATOM 519 C CA . VAL A 1 67 ? -10.712 6.237 10.469 1.00 97.44 67 VAL A CA 1
ATOM 520 C C . VAL A 1 67 ? -12.001 7.039 10.268 1.00 97.44 67 VAL A C 1
ATOM 522 O O . VAL A 1 67 ? -12.772 7.242 11.217 1.00 97.44 67 VAL A O 1
ATOM 525 N N . ALA A 1 68 ? -12.283 7.436 9.022 1.00 96.25 68 ALA A N 1
ATOM 526 C CA . ALA A 1 68 ? -13.506 8.149 8.649 1.00 96.25 68 ALA A CA 1
ATOM 527 C C . ALA A 1 68 ? -14.769 7.466 9.207 1.00 96.25 68 ALA A C 1
ATOM 529 O O . ALA A 1 68 ? -14.863 6.236 9.269 1.00 96.25 68 ALA A O 1
ATOM 530 N N . SER A 1 69 ? -15.765 8.260 9.622 1.00 95.44 69 SER A N 1
ATOM 531 C CA . SER A 1 69 ? -17.016 7.745 10.208 1.00 95.44 69 SER A CA 1
ATOM 532 C C . SER A 1 69 ? -17.704 6.705 9.343 1.00 95.44 69 SER A C 1
ATOM 534 O O . SER A 1 69 ? -18.236 5.743 9.888 1.00 95.44 69 SER A O 1
ATOM 536 N N . ASP A 1 70 ? -17.643 6.887 8.031 1.00 94.12 70 ASP A N 1
ATOM 537 C CA . ASP A 1 70 ? -18.386 6.075 7.075 1.00 94.12 70 ASP A CA 1
ATOM 538 C C . ASP A 1 70 ? -17.614 4.797 6.722 1.00 94.12 70 ASP A C 1
ATOM 540 O O . ASP A 1 70 ? -18.218 3.788 6.378 1.00 94.12 70 ASP A O 1
ATOM 544 N N . LEU A 1 71 ? -16.289 4.791 6.923 1.00 95.12 71 LEU A N 1
ATOM 545 C CA . LEU A 1 71 ? -15.423 3.623 6.748 1.00 95.12 71 LEU A CA 1
ATOM 546 C C . LEU A 1 71 ? -15.368 2.731 7.999 1.00 95.12 71 LEU A C 1
ATOM 548 O O . LEU A 1 71 ? -15.276 1.509 7.887 1.00 95.12 71 LEU A O 1
ATOM 552 N N . ARG A 1 72 ? -15.464 3.311 9.204 1.00 95.19 72 ARG A N 1
ATOM 553 C CA . ARG A 1 72 ? -15.372 2.576 10.485 1.00 95.19 72 ARG A CA 1
ATOM 554 C C . ARG A 1 72 ? -16.306 1.358 10.614 1.00 95.19 72 ARG A C 1
ATOM 556 O O . ARG A 1 72 ? -15.850 0.361 11.176 1.00 95.19 72 ARG A O 1
ATOM 563 N N . PRO A 1 73 ? -17.571 1.387 10.146 1.00 94.81 73 PRO A N 1
ATOM 564 C CA . PRO A 1 73 ? -18.473 0.235 10.206 1.00 94.81 73 PRO A CA 1
ATOM 565 C C . PRO A 1 73 ? -18.030 -0.966 9.362 1.00 94.81 73 PRO A C 1
ATOM 567 O O . PRO A 1 73 ? -18.538 -2.063 9.579 1.00 94.81 73 PRO A O 1
ATOM 570 N N . HIS A 1 74 ? -17.112 -0.770 8.410 1.00 93.69 74 HIS A N 1
ATOM 571 C CA . HIS A 1 74 ? -16.622 -1.823 7.521 1.00 93.69 74 HIS A CA 1
ATOM 572 C C . HIS A 1 74 ? -15.400 -2.574 8.076 1.00 93.69 74 HIS A C 1
ATOM 574 O O . HIS A 1 74 ? -14.995 -3.580 7.498 1.00 93.69 74 HIS A O 1
ATOM 580 N N . ILE A 1 75 ? -14.841 -2.131 9.206 1.00 93.12 75 ILE A N 1
ATOM 581 C CA . ILE A 1 75 ? -13.814 -2.876 9.947 1.00 93.12 75 ILE A CA 1
ATOM 582 C C . ILE A 1 75 ? -14.496 -4.063 10.640 1.00 93.12 75 ILE A C 1
ATOM 584 O O . ILE A 1 75 ? -15.309 -3.864 11.547 1.00 93.12 75 ILE A O 1
ATOM 588 N N . LEU A 1 76 ? -14.183 -5.284 10.207 1.00 89.06 76 LEU A N 1
ATOM 589 C CA . LEU A 1 76 ? -14.822 -6.517 10.676 1.00 89.06 76 LEU A CA 1
ATOM 590 C C . LEU A 1 76 ? -13.978 -7.271 11.701 1.00 89.06 76 LEU A C 1
ATOM 592 O O . LEU A 1 76 ? -14.528 -7.905 12.604 1.00 89.06 76 LEU A O 1
ATOM 596 N N . GLY A 1 77 ? -12.662 -7.247 11.535 1.00 85.12 77 GLY A N 1
ATOM 597 C CA . GLY A 1 77 ? -11.706 -7.829 12.457 1.00 85.12 77 GLY A CA 1
ATOM 598 C C . GLY A 1 77 ? -11.092 -6.775 13.366 1.00 85.12 77 GLY A C 1
ATOM 599 O O . GLY A 1 77 ? -11.598 -5.666 13.559 1.00 85.12 77 GLY A O 1
ATOM 600 N N . ASP A 1 78 ? -9.999 -7.172 13.998 1.00 84.12 78 ASP A N 1
ATOM 601 C CA . ASP A 1 78 ? -9.326 -6.361 14.996 1.00 84.12 78 ASP A CA 1
ATOM 602 C C . ASP A 1 78 ? -7.822 -6.221 14.703 1.00 84.12 78 ASP A C 1
ATOM 604 O O . ASP A 1 78 ? -7.128 -5.484 15.395 1.00 84.12 78 ASP A O 1
ATOM 608 N N . THR A 1 79 ? -7.301 -6.861 13.656 1.00 91.00 79 THR A N 1
ATOM 609 C CA . THR A 1 79 ? -5.868 -6.833 13.333 1.00 91.00 79 THR A CA 1
ATOM 610 C C . THR A 1 79 ? -5.345 -5.423 13.037 1.00 91.00 79 THR A C 1
ATOM 612 O O . THR A 1 79 ? -6.050 -4.569 12.497 1.00 91.00 79 THR A O 1
ATOM 615 N N . ASP A 1 80 ? -4.069 -5.195 13.342 1.00 94.12 80 ASP A N 1
ATOM 616 C CA . ASP A 1 80 ? -3.354 -3.966 12.980 1.00 94.12 80 ASP A CA 1
ATOM 617 C C . ASP A 1 80 ? -3.388 -3.664 11.485 1.00 94.12 80 ASP A C 1
ATOM 619 O O . ASP A 1 80 ? -3.540 -2.519 11.075 1.00 94.12 80 ASP A O 1
ATOM 623 N N . SER A 1 81 ? -3.323 -4.715 10.684 1.00 94.75 81 SER A N 1
ATOM 624 C CA . SER A 1 81 ? -3.286 -4.674 9.236 1.00 94.75 81 SER A CA 1
ATOM 625 C C . SER A 1 81 ? -4.614 -4.195 8.646 1.00 94.75 81 SER A C 1
ATOM 627 O O . SER A 1 81 ? -4.616 -3.394 7.714 1.00 94.75 81 SER A O 1
ATOM 629 N N . GLU A 1 82 ? -5.746 -4.620 9.216 1.00 95.25 82 GLU A N 1
ATOM 630 C CA . GLU A 1 82 ? -7.064 -4.133 8.798 1.00 95.25 82 GLU A CA 1
ATOM 631 C C . GLU A 1 82 ? -7.256 -2.664 9.173 1.00 95.25 82 GLU A C 1
ATOM 633 O O . GLU A 1 82 ? -7.691 -1.863 8.348 1.00 95.25 82 GLU A O 1
ATOM 638 N N . ILE A 1 83 ? -6.890 -2.277 10.400 1.00 96.25 83 ILE A N 1
ATOM 639 C CA . ILE A 1 83 ? -7.001 -0.875 10.816 1.00 96.25 83 ILE A CA 1
ATOM 640 C C . ILE A 1 83 ? -6.084 0.007 9.965 1.00 96.25 83 ILE A C 1
ATOM 642 O O . ILE A 1 83 ? -6.524 1.060 9.509 1.00 96.25 83 ILE A O 1
ATOM 646 N N . LEU A 1 84 ? -4.851 -0.431 9.694 1.00 97.81 84 LEU A N 1
ATOM 647 C CA . LEU A 1 84 ? -3.934 0.257 8.787 1.00 97.81 84 LEU A CA 1
ATOM 648 C C . LEU A 1 84 ? -4.574 0.461 7.412 1.00 97.81 84 LEU A C 1
ATOM 650 O O . LEU A 1 84 ? -4.563 1.582 6.911 1.00 97.81 84 LEU A O 1
ATOM 654 N N . PHE A 1 85 ? -5.190 -0.572 6.832 1.00 97.81 85 PHE A N 1
ATOM 655 C CA . PHE A 1 85 ? -5.880 -0.448 5.549 1.00 97.81 85 PHE A CA 1
ATOM 656 C C . PHE A 1 85 ? -6.938 0.663 5.565 1.00 97.81 85 PHE A C 1
ATOM 658 O O . PHE A 1 85 ? -6.919 1.544 4.707 1.00 97.81 85 PHE A O 1
ATOM 665 N N . TYR A 1 86 ? -7.813 0.685 6.572 1.00 97.81 86 TYR A N 1
ATOM 666 C CA . TYR A 1 86 ? -8.864 1.702 6.674 1.00 97.81 86 TYR A CA 1
A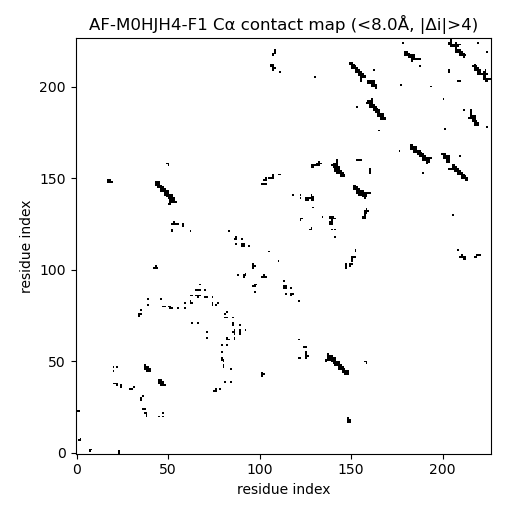TOM 667 C C . TYR A 1 86 ? -8.346 3.107 7.005 1.00 97.81 86 TYR A C 1
ATOM 669 O O . TYR A 1 86 ? -8.952 4.103 6.601 1.00 97.81 86 TYR A O 1
ATOM 677 N N . VAL A 1 87 ? -7.212 3.209 7.693 1.00 98.06 87 VAL A N 1
ATOM 678 C CA . VAL A 1 87 ? -6.505 4.475 7.915 1.00 98.06 87 VAL A CA 1
ATOM 679 C C . VAL A 1 87 ? -5.937 5.019 6.592 1.00 98.06 87 VAL A C 1
ATOM 681 O O . VAL A 1 87 ? -6.086 6.207 6.312 1.00 98.06 87 VAL A O 1
ATOM 684 N N . LEU A 1 88 ? -5.381 4.164 5.724 1.00 98.19 88 LEU A N 1
ATOM 685 C CA . LEU A 1 88 ? -4.941 4.561 4.376 1.00 98.19 88 LEU A CA 1
ATOM 686 C C . LEU A 1 88 ? -6.126 4.947 3.475 1.00 98.19 88 LEU A C 1
ATOM 688 O O . LEU A 1 88 ? -6.061 5.949 2.765 1.00 98.19 88 LEU A O 1
ATOM 692 N N . LEU A 1 89 ? -7.231 4.196 3.535 1.00 97.25 89 LEU A N 1
ATOM 693 C CA . LEU A 1 89 ? -8.464 4.535 2.818 1.00 97.25 89 LEU A CA 1
ATOM 694 C C . LEU A 1 89 ? -9.053 5.868 3.279 1.00 97.25 89 LEU A C 1
ATOM 696 O O . LEU A 1 89 ? -9.572 6.612 2.460 1.00 97.25 89 LEU A O 1
ATOM 700 N N . THR A 1 90 ? -8.936 6.205 4.563 1.00 97.38 90 THR A N 1
ATOM 701 C CA . THR A 1 90 ? -9.378 7.513 5.065 1.00 97.38 90 THR A CA 1
ATOM 702 C C . THR A 1 90 ? -8.610 8.646 4.387 1.00 97.38 90 THR A C 1
ATOM 704 O O . THR A 1 90 ? -9.236 9.580 3.903 1.00 97.38 90 THR A O 1
ATOM 707 N N . ALA A 1 91 ? -7.287 8.518 4.226 1.00 97.31 91 ALA A N 1
ATOM 708 C CA . ALA A 1 91 ? -6.488 9.503 3.490 1.00 97.31 91 ALA A CA 1
ATOM 709 C C . ALA A 1 91 ? -6.943 9.659 2.030 1.00 97.31 91 ALA A C 1
ATOM 711 O O . ALA A 1 91 ? -7.004 10.768 1.504 1.00 97.31 91 ALA A O 1
ATOM 712 N N . LEU A 1 92 ? -7.290 8.545 1.379 1.00 95.81 92 LEU A N 1
ATOM 713 C CA . LEU A 1 92 ? -7.831 8.551 0.020 1.00 95.81 92 LEU A CA 1
ATOM 714 C C . LEU A 1 92 ? -9.222 9.187 -0.044 1.00 95.81 92 LEU A C 1
ATOM 716 O O . LEU A 1 92 ? -9.500 9.929 -0.982 1.00 95.81 92 LEU A O 1
ATOM 720 N N . SER A 1 93 ? -10.075 8.930 0.948 1.00 94.50 93 SER A N 1
ATOM 721 C CA . SER A 1 93 ? -11.397 9.552 1.073 1.00 94.50 93 SER A CA 1
ATOM 722 C C . SER A 1 93 ? -11.281 11.062 1.226 1.00 94.50 93 SER A C 1
ATOM 724 O O . SER A 1 93 ? -11.930 11.801 0.497 1.00 94.50 93 SER A O 1
ATOM 726 N N . ASP A 1 94 ? -10.414 11.518 2.130 1.00 94.62 94 ASP A N 1
ATOM 727 C CA . ASP A 1 94 ? -10.201 12.939 2.407 1.00 94.62 94 ASP A CA 1
ATOM 728 C C . ASP A 1 94 ? -9.634 13.677 1.182 1.00 94.62 94 ASP A C 1
ATOM 730 O O . ASP A 1 94 ? -9.899 14.864 0.983 1.00 94.62 94 ASP A O 1
ATOM 734 N N . ALA A 1 95 ? -8.888 12.966 0.331 1.00 93.38 95 ALA A N 1
ATOM 735 C CA . ALA A 1 95 ? -8.400 13.454 -0.955 1.00 93.38 95 ALA A CA 1
ATOM 736 C C . ALA A 1 95 ? -9.436 13.354 -2.101 1.00 93.38 95 ALA A C 1
ATOM 738 O O . ALA A 1 95 ? -9.136 13.757 -3.223 1.00 93.38 95 ALA A O 1
ATOM 739 N N . GLY A 1 96 ? -10.648 12.845 -1.844 1.00 90.81 96 GLY A N 1
ATOM 740 C CA . GLY A 1 96 ? -11.733 12.728 -2.827 1.00 90.81 96 GLY A CA 1
ATOM 741 C C . GLY A 1 96 ? -11.603 11.540 -3.786 1.00 90.81 96 GLY A C 1
ATOM 742 O O . GLY A 1 96 ? -12.150 11.567 -4.886 1.00 90.81 96 GLY A O 1
ATOM 743 N N . HIS A 1 97 ? -10.863 10.495 -3.407 1.00 89.19 97 HIS A N 1
ATOM 744 C CA . HIS A 1 97 ? -10.590 9.325 -4.252 1.00 89.19 97 HIS A CA 1
ATOM 745 C C . HIS A 1 97 ? -11.419 8.076 -3.898 1.00 89.19 97 HIS A C 1
ATOM 747 O O . HIS A 1 97 ? -11.143 6.998 -4.432 1.00 89.19 97 HIS A O 1
ATOM 753 N N . LEU A 1 98 ? -12.436 8.200 -3.031 1.00 84.81 98 LEU A N 1
ATOM 754 C CA . LEU A 1 98 ? -13.352 7.104 -2.666 1.00 84.81 98 LEU A CA 1
ATOM 755 C C . LEU A 1 98 ? -14.830 7.330 -3.038 1.00 84.81 98 LEU A C 1
ATOM 757 O O . LEU A 1 98 ? -15.632 6.423 -2.817 1.00 84.81 98 LEU A O 1
ATOM 761 N N . ASP A 1 99 ? -15.187 8.471 -3.633 1.00 66.69 99 ASP A N 1
ATOM 762 C CA . ASP A 1 99 ? -16.590 8.917 -3.717 1.00 66.69 99 ASP A CA 1
ATOM 763 C C . ASP A 1 99 ? -17.333 8.490 -5.016 1.00 66.69 99 ASP A C 1
ATOM 765 O O . ASP A 1 99 ? -18.563 8.522 -5.048 1.00 66.69 99 ASP A O 1
ATOM 769 N N . ASP A 1 100 ? -16.608 8.041 -6.060 1.00 67.00 100 ASP A N 1
ATOM 770 C CA . ASP A 1 100 ? -17.132 7.593 -7.378 1.00 67.00 100 ASP A CA 1
ATOM 771 C C . ASP A 1 100 ? -17.110 6.044 -7.536 1.00 67.00 100 ASP A C 1
ATOM 773 O O . ASP A 1 100 ? -17.231 5.306 -6.561 1.00 67.00 100 ASP A O 1
ATOM 777 N N . AS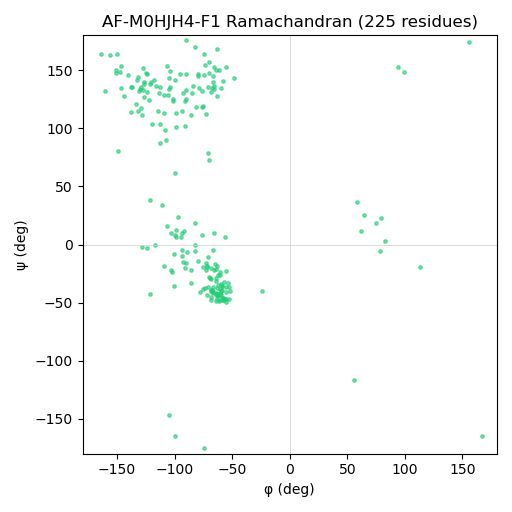P A 1 101 ? -16.888 5.500 -8.748 1.00 72.25 101 ASP A N 1
ATOM 778 C CA . ASP A 1 101 ? -16.656 4.066 -9.053 1.00 72.25 101 ASP A CA 1
ATOM 779 C C . ASP A 1 101 ? -15.469 3.431 -8.273 1.00 72.25 101 ASP A C 1
ATOM 781 O O . ASP A 1 101 ? -15.049 2.303 -8.559 1.00 72.25 101 ASP A O 1
ATOM 785 N N . GLY A 1 102 ? -14.867 4.157 -7.324 1.00 71.69 102 GLY A N 1
ATOM 786 C CA . GLY A 1 102 ? -13.698 3.754 -6.548 1.00 71.69 102 GLY A CA 1
ATOM 787 C C . GLY A 1 102 ? -12.446 3.583 -7.407 1.00 71.69 102 GLY A C 1
ATOM 788 O O . GLY A 1 102 ? -11.586 2.764 -7.084 1.00 71.69 102 GLY A O 1
ATOM 789 N N . ARG A 1 103 ? -12.375 4.269 -8.556 1.00 82.25 103 ARG A N 1
ATOM 790 C CA . ARG A 1 103 ? -11.213 4.260 -9.455 1.00 82.25 103 ARG A CA 1
ATOM 791 C C . ARG A 1 103 ? -10.263 5.383 -9.102 1.00 82.25 103 ARG A C 1
ATOM 793 O O . ARG A 1 103 ? -10.638 6.551 -9.143 1.00 82.25 103 ARG A O 1
ATOM 800 N N . PHE A 1 104 ? -9.019 5.022 -8.824 1.00 89.50 104 PHE A N 1
ATOM 801 C CA . PHE A 1 104 ? -7.958 5.994 -8.672 1.00 89.50 104 PHE A CA 1
ATOM 802 C C . PHE A 1 104 ? -7.437 6.399 -10.054 1.00 89.50 104 PHE A C 1
ATOM 804 O O . PHE A 1 104 ? -6.942 5.570 -10.814 1.00 89.50 104 PHE A O 1
ATOM 811 N N . SER A 1 105 ? -7.568 7.680 -10.398 1.00 87.06 105 SER A N 1
ATOM 812 C CA . SER A 1 105 ? -7.127 8.218 -11.692 1.00 87.06 105 SER A CA 1
ATOM 813 C C . SER A 1 105 ? -5.709 8.797 -11.672 1.00 87.06 105 SER A C 1
ATOM 815 O O . SER A 1 105 ? -5.227 9.243 -12.712 1.00 87.06 105 SER A O 1
ATOM 817 N N . GLY A 1 106 ? -5.067 8.854 -10.503 1.00 90.44 106 GLY A N 1
ATOM 818 C CA . GLY A 1 106 ? -3.710 9.371 -10.350 1.00 90.44 106 GLY A CA 1
ATOM 819 C C . GLY A 1 106 ? -2.632 8.340 -10.690 1.00 90.44 106 GLY A C 1
ATOM 820 O O . GLY A 1 106 ? -2.888 7.143 -10.850 1.00 90.44 106 GLY A O 1
ATOM 8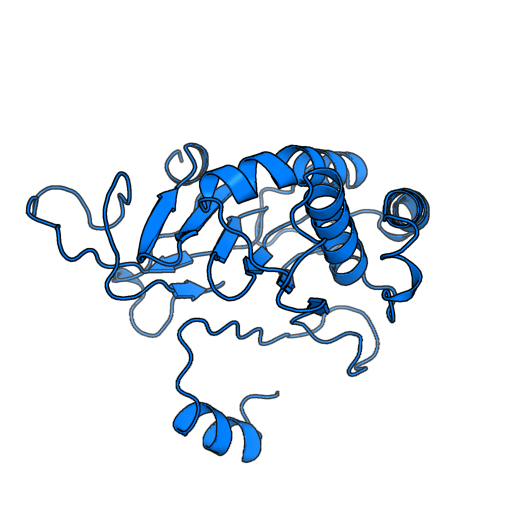21 N N . SER A 1 107 ? -1.396 8.820 -10.759 1.00 92.69 107 SER A N 1
ATOM 822 C CA . SER A 1 107 ? -0.198 7.993 -10.898 1.00 92.69 107 SER A CA 1
ATOM 823 C C . SER A 1 107 ? 0.165 7.287 -9.580 1.00 92.69 107 SER A C 1
ATOM 825 O O . SER A 1 107 ? -0.271 7.714 -8.506 1.00 92.69 107 SER A O 1
ATOM 827 N N . PRO A 1 108 ? 1.019 6.246 -9.604 1.00 93.44 108 PRO A N 1
ATOM 828 C CA . PRO A 1 108 ? 1.548 5.642 -8.378 1.00 93.44 108 PRO A CA 1
ATOM 829 C C . PRO A 1 108 ? 2.207 6.656 -7.430 1.00 93.44 108 PRO A C 1
ATOM 831 O O . PRO A 1 108 ? 2.110 6.523 -6.210 1.00 93.44 108 PRO A O 1
ATOM 834 N N . LYS A 1 109 ? 2.831 7.698 -7.994 1.00 94.12 109 LYS A N 1
ATOM 835 C CA . LYS A 1 109 ? 3.409 8.805 -7.235 1.00 94.12 109 LYS A CA 1
ATOM 836 C C . LYS A 1 109 ? 2.334 9.593 -6.487 1.00 94.12 109 LYS A C 1
ATOM 838 O O . LYS A 1 109 ? 2.488 9.813 -5.291 1.00 94.12 109 LYS A O 1
ATOM 843 N N . ASP A 1 110 ? 1.253 9.978 -7.166 1.00 95.81 110 ASP A N 1
ATOM 844 C CA . ASP A 1 110 ? 0.148 10.727 -6.549 1.00 95.81 110 ASP A CA 1
ATOM 845 C C . ASP A 1 110 ? -0.481 9.911 -5.409 1.00 95.81 110 ASP A C 1
ATOM 847 O O . ASP A 1 110 ? -0.731 10.435 -4.325 1.00 95.81 110 ASP A O 1
ATOM 851 N N . LEU A 1 111 ? -0.659 8.598 -5.622 1.00 96.44 111 LEU A N 1
ATOM 852 C CA . LEU A 1 111 ? -1.145 7.678 -4.591 1.00 96.44 111 LEU A CA 1
ATOM 853 C C . LEU A 1 111 ? -0.232 7.686 -3.360 1.00 96.44 111 LEU A C 1
ATOM 855 O O . LEU A 1 111 ? -0.711 7.806 -2.231 1.00 96.44 111 LEU A O 1
ATOM 859 N N . TRP A 1 112 ? 1.083 7.574 -3.567 1.00 97.06 112 TRP A N 1
ATOM 860 C CA . TRP A 1 112 ? 2.039 7.620 -2.467 1.00 97.06 112 TRP A CA 1
ATOM 861 C C . TRP A 1 112 ? 2.035 8.966 -1.746 1.00 97.06 112 TRP A C 1
ATOM 863 O O . TRP A 1 112 ? 2.050 8.990 -0.520 1.00 97.06 112 TRP A O 1
ATOM 873 N N . GLU A 1 113 ? 1.980 10.085 -2.468 1.00 97.06 113 GLU A N 1
ATOM 874 C CA . GLU A 1 113 ? 1.954 11.422 -1.867 1.00 97.06 113 GLU A CA 1
ATOM 875 C C . GLU A 1 113 ? 0.739 11.628 -0.949 1.00 97.06 113 GLU A C 1
ATOM 877 O O . GLU A 1 113 ? 0.876 12.267 0.096 1.00 97.06 113 GLU A O 1
ATOM 882 N N . ILE A 1 114 ? -0.408 11.021 -1.276 1.00 97.62 114 ILE A N 1
ATOM 883 C CA . ILE A 1 114 ? -1.610 11.039 -0.430 1.00 97.62 114 ILE A CA 1
ATOM 884 C C . ILE A 1 114 ? -1.400 10.238 0.860 1.00 97.62 114 ILE A C 1
ATOM 886 O O . ILE A 1 114 ? -1.717 10.718 1.949 1.00 97.62 114 ILE A O 1
ATOM 890 N N . ILE A 1 115 ? -0.872 9.014 0.765 1.00 97.69 115 ILE A N 1
ATOM 891 C CA . ILE A 1 115 ? -0.828 8.102 1.919 1.00 97.69 115 ILE A CA 1
ATOM 892 C C . ILE A 1 115 ? 0.455 8.209 2.754 1.00 97.69 115 ILE A C 1
ATOM 894 O O . ILE A 1 115 ? 0.457 7.820 3.923 1.00 97.69 115 ILE A O 1
ATOM 898 N N . ARG A 1 116 ? 1.551 8.747 2.202 1.00 97.56 116 ARG A N 1
ATOM 899 C CA . ARG A 1 116 ? 2.857 8.856 2.877 1.00 97.56 116 ARG A CA 1
ATOM 900 C C . ARG A 1 116 ? 2.764 9.538 4.246 1.00 97.56 116 ARG A C 1
ATOM 902 O O . ARG A 1 116 ? 3.334 8.989 5.189 1.00 97.56 116 ARG A O 1
ATOM 909 N N . PRO A 1 117 ? 2.067 10.682 4.422 1.00 98.00 117 PRO A N 1
ATOM 910 C CA . PRO A 1 117 ? 1.959 11.320 5.736 1.00 98.00 117 PRO A CA 1
ATOM 911 C C . PRO A 1 117 ? 1.320 10.401 6.782 1.00 98.00 117 PRO A C 1
ATOM 913 O O . PRO A 1 117 ? 1.728 10.392 7.944 1.00 98.00 117 PRO A O 1
ATOM 916 N N . VAL A 1 118 ? 0.353 9.589 6.357 1.00 97.25 118 VAL A N 1
ATOM 917 C CA . VAL A 1 118 ? -0.332 8.621 7.212 1.00 97.25 118 VAL A CA 1
ATOM 918 C C . VAL A 1 118 ? 0.581 7.450 7.564 1.00 97.25 118 VAL A C 1
ATOM 920 O O . VAL A 1 118 ? 0.665 7.090 8.736 1.00 97.25 118 VAL A O 1
ATOM 923 N N . VAL A 1 119 ? 1.334 6.912 6.600 1.00 97.81 119 VAL A N 1
ATOM 924 C CA . VAL A 1 119 ? 2.344 5.867 6.855 1.00 97.81 119 VAL A CA 1
ATOM 925 C C . VAL A 1 119 ? 3.390 6.352 7.863 1.00 97.81 119 VAL A C 1
ATOM 927 O O . VAL A 1 119 ? 3.663 5.655 8.840 1.00 97.81 119 VAL A O 1
ATOM 930 N N . THR A 1 120 ? 3.911 7.572 7.692 1.00 97.19 120 THR A N 1
ATOM 931 C CA . THR A 1 120 ? 4.844 8.193 8.647 1.00 97.19 120 THR A CA 1
ATOM 932 C C . THR A 1 120 ? 4.225 8.294 10.037 1.00 97.19 120 THR A C 1
ATOM 934 O O . THR A 1 120 ? 4.848 7.907 11.024 1.00 97.1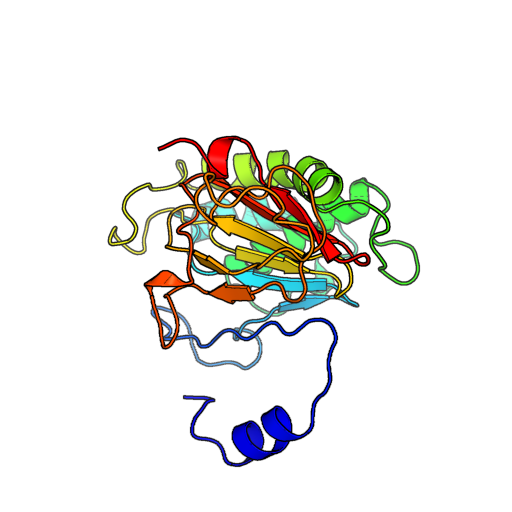9 120 THR A O 1
ATOM 937 N N . ARG A 1 121 ? 2.974 8.756 10.132 1.00 97.75 121 ARG A N 1
ATOM 938 C CA . ARG A 1 121 ? 2.292 8.909 11.419 1.00 97.75 121 ARG A CA 1
ATOM 939 C C . ARG A 1 121 ? 2.065 7.574 12.130 1.00 97.75 121 ARG A C 1
ATOM 941 O O . ARG A 1 121 ? 2.245 7.494 13.344 1.00 97.75 121 ARG A O 1
ATOM 948 N N . VAL A 1 122 ? 1.674 6.533 11.395 1.00 97.88 122 VAL A N 1
ATOM 949 C CA . VAL A 1 122 ? 1.515 5.178 11.944 1.00 97.88 122 VAL A CA 1
ATOM 950 C C . VAL A 1 122 ? 2.859 4.641 12.431 1.00 97.88 122 VAL A C 1
ATOM 952 O O . VAL A 1 122 ? 2.930 4.102 13.535 1.00 97.88 122 VAL A O 1
ATOM 955 N N . ALA A 1 123 ? 3.929 4.836 11.654 1.00 97.06 123 ALA A N 1
ATOM 956 C CA . ALA A 1 123 ? 5.272 4.451 12.066 1.00 97.06 123 ALA A CA 1
ATOM 957 C C . ALA A 1 123 ? 5.676 5.135 13.378 1.00 97.06 123 ALA A C 1
ATOM 959 O O . ALA A 1 123 ? 6.123 4.456 14.293 1.00 97.06 123 ALA A O 1
ATOM 960 N N . GLU A 1 124 ? 5.474 6.449 13.509 1.00 97.06 124 GLU A N 1
ATOM 961 C CA . GLU A 1 124 ? 5.763 7.196 14.742 1.00 97.06 124 GLU A CA 1
ATOM 962 C C . GLU A 1 124 ? 4.978 6.681 15.953 1.00 97.06 124 GLU A C 1
ATOM 964 O O . GLU A 1 124 ? 5.546 6.532 17.035 1.00 97.06 124 GLU A O 1
ATOM 969 N N . LEU A 1 125 ? 3.682 6.394 15.779 1.00 97.06 125 LEU A N 1
ATOM 970 C CA . LEU A 1 125 ? 2.845 5.818 16.835 1.00 97.06 125 LEU A CA 1
ATOM 971 C C . LEU A 1 125 ? 3.375 4.451 17.285 1.00 97.06 125 LEU A C 1
ATOM 973 O O . LEU A 1 125 ? 3.402 4.172 18.480 1.00 97.06 125 LEU A O 1
ATOM 977 N N . GLY A 1 126 ? 3.859 3.645 16.341 1.00 95.81 126 GLY A N 1
ATOM 978 C CA . GLY A 1 126 ? 4.524 2.370 16.594 1.00 95.81 126 GLY A CA 1
ATOM 979 C C . GLY A 1 126 ? 6.014 2.480 16.953 1.00 95.81 126 GLY A C 1
ATOM 980 O O . GLY A 1 126 ? 6.746 1.503 16.806 1.00 95.81 126 GLY A O 1
ATOM 981 N N . GLY A 1 127 ? 6.514 3.647 17.375 1.00 95.19 127 GLY A N 1
ATOM 982 C CA . GLY A 1 127 ? 7.905 3.809 17.824 1.00 95.19 127 GLY A CA 1
ATOM 983 C C . GLY A 1 127 ? 8.969 3.828 16.715 1.00 95.19 127 GLY A C 1
ATOM 984 O O . GLY A 1 127 ? 10.149 3.636 17.006 1.00 95.19 127 GLY A O 1
ATOM 985 N N . GLY A 1 128 ? 8.570 4.082 15.469 1.00 95.19 128 GLY A N 1
ATOM 986 C CA . GLY A 1 128 ? 9.418 4.133 14.276 1.00 95.19 128 GLY A CA 1
ATOM 987 C C . GLY A 1 128 ? 9.479 2.806 13.514 1.00 95.19 128 GLY A C 1
ATOM 988 O O . GLY A 1 128 ? 9.321 1.733 14.095 1.00 95.19 128 GLY A O 1
ATOM 989 N N . MET A 1 129 ? 9.723 2.872 12.199 1.00 94.00 129 MET A N 1
ATOM 990 C CA . MET A 1 129 ? 9.920 1.668 11.381 1.00 94.00 129 MET A CA 1
ATOM 991 C C . MET A 1 129 ? 11.224 0.969 11.759 1.00 94.00 129 MET A C 1
ATOM 993 O O . MET A 1 129 ? 12.283 1.596 11.826 1.00 94.00 129 MET A O 1
ATOM 997 N N . HIS A 1 130 ? 11.152 -0.339 11.978 1.00 95.50 130 HIS A N 1
ATOM 998 C CA . HIS A 1 130 ? 12.326 -1.153 12.240 1.00 95.50 130 HIS A CA 1
ATOM 999 C C . HIS A 1 130 ? 13.067 -1.489 10.949 1.00 95.50 130 HIS A C 1
ATOM 1001 O O . HIS A 1 130 ? 12.459 -1.627 9.890 1.00 95.50 130 HIS A O 1
ATOM 1007 N N . THR A 1 131 ? 14.389 -1.598 11.047 1.00 88.38 131 THR A N 1
ATOM 1008 C CA . THR A 1 131 ? 15.283 -1.739 9.891 1.00 88.38 131 THR A CA 1
ATOM 1009 C C . THR A 1 131 ? 15.789 -3.159 9.681 1.00 88.38 131 THR A C 1
ATOM 1011 O O . THR A 1 131 ? 16.202 -3.499 8.581 1.00 88.38 131 THR A O 1
ATOM 1014 N N . ASP A 1 132 ? 15.776 -3.990 10.725 1.00 91.50 132 ASP A N 1
ATOM 1015 C CA . ASP A 1 132 ? 16.191 -5.386 10.623 1.00 91.50 132 ASP A CA 1
ATOM 1016 C C . ASP A 1 132 ? 15.001 -6.253 10.173 1.00 91.50 132 ASP A C 1
ATOM 1018 O O . ASP A 1 132 ? 14.053 -6.418 10.948 1.00 91.50 132 ASP A O 1
ATOM 1022 N N . PRO A 1 133 ? 15.014 -6.823 8.954 1.00 86.81 133 PRO A N 1
ATOM 1023 C CA . PRO A 1 133 ? 13.927 -7.670 8.476 1.00 86.81 133 PRO A CA 1
ATOM 1024 C C . PRO A 1 133 ? 13.734 -8.936 9.316 1.00 86.81 133 PRO A C 1
ATOM 1026 O O . PRO A 1 133 ? 12.603 -9.427 9.400 1.00 86.81 133 PRO A O 1
ATOM 1029 N N . ASP A 1 134 ? 14.783 -9.416 9.986 1.00 89.06 134 ASP A N 1
ATOM 1030 C CA . ASP A 1 134 ? 14.755 -10.573 10.886 1.00 89.06 134 ASP A CA 1
ATOM 1031 C C . ASP A 1 134 ? 14.538 -10.168 12.353 1.00 89.06 134 ASP A C 1
ATOM 1033 O O . ASP A 1 134 ? 14.570 -11.003 13.264 1.00 89.06 134 ASP A O 1
ATOM 1037 N N . GLY A 1 135 ? 14.268 -8.882 12.587 1.00 87.50 135 GLY A N 1
ATOM 1038 C CA . GLY A 1 135 ? 13.981 -8.338 13.899 1.00 87.50 135 GLY A CA 1
ATOM 1039 C C . GLY A 1 135 ? 12.708 -8.919 14.532 1.00 87.50 135 GLY A C 1
ATOM 1040 O O . GLY A 1 135 ? 11.878 -9.572 13.880 1.00 87.50 135 GLY A O 1
ATOM 1041 N N . PRO A 1 136 ? 12.501 -8.657 15.834 1.00 89.00 136 PRO A N 1
ATOM 1042 C CA . PRO A 1 136 ? 11.402 -9.250 16.580 1.00 89.00 136 PRO A CA 1
ATOM 1043 C C . PRO A 1 136 ? 10.035 -8.771 16.071 1.00 89.00 136 PRO A C 1
ATOM 1045 O O . PRO A 1 136 ? 9.891 -7.670 15.536 1.00 89.00 136 PRO A O 1
ATOM 1048 N N . SER A 1 137 ? 9.011 -9.611 16.249 1.00 84.75 137 SER A N 1
ATOM 1049 C CA . SER A 1 137 ? 7.631 -9.364 15.796 1.00 84.75 137 SER A CA 1
ATOM 1050 C C . SER A 1 137 ? 6.857 -8.368 16.665 1.00 84.75 137 SER A C 1
ATOM 1052 O O . SER A 1 137 ? 5.645 -8.258 16.533 1.00 84.75 137 SER A O 1
ATOM 1054 N N . ASP A 1 138 ? 7.527 -7.712 17.611 1.00 89.06 138 ASP A N 1
ATOM 1055 C CA . ASP A 1 138 ? 6.986 -6.640 18.449 1.00 89.06 138 ASP A CA 1
ATOM 1056 C C . ASP A 1 138 ? 7.402 -5.249 17.939 1.00 89.06 138 ASP A C 1
ATOM 1058 O O . ASP A 1 138 ? 7.169 -4.245 18.609 1.00 89.06 138 ASP A O 1
ATOM 1062 N N . ARG A 1 139 ? 8.035 -5.181 16.758 1.00 95.31 139 ARG A N 1
ATOM 1063 C CA . ARG A 1 139 ? 8.530 -3.951 16.124 1.00 95.31 139 ARG A CA 1
ATOM 1064 C C . ARG A 1 139 ? 7.680 -3.530 14.952 1.00 95.31 139 ARG A C 1
ATOM 1066 O O . ARG A 1 139 ? 7.078 -4.372 14.310 1.00 95.31 139 ARG A O 1
ATOM 1073 N N . THR A 1 140 ? 7.667 -2.241 14.644 1.00 96.69 140 THR A N 1
ATOM 1074 C CA . THR A 1 140 ? 6.846 -1.749 13.543 1.00 96.69 140 THR A CA 1
ATOM 1075 C C . THR A 1 140 ? 7.484 -2.073 12.200 1.00 96.69 140 THR A C 1
ATOM 1077 O O . THR A 1 140 ? 8.568 -1.577 11.894 1.00 96.69 140 THR A O 1
ATOM 1080 N N . TYR A 1 141 ? 6.783 -2.861 11.393 1.00 96.81 141 TYR A N 1
ATOM 1081 C CA . TYR A 1 141 ? 7.078 -3.067 9.981 1.00 96.81 141 TYR A CA 1
ATOM 1082 C C . TYR A 1 141 ? 5.838 -2.715 9.185 1.00 96.81 141 TYR A C 1
ATOM 1084 O O . TYR A 1 141 ? 4.764 -3.206 9.510 1.00 96.81 141 TYR A O 1
ATOM 1092 N N . LEU A 1 142 ? 5.998 -1.902 8.146 1.00 97.12 142 LEU A N 1
ATOM 1093 C CA . LEU A 1 142 ? 4.907 -1.427 7.297 1.00 97.12 142 LEU A CA 1
ATOM 1094 C C . LEU A 1 142 ? 5.140 -1.818 5.837 1.00 97.12 142 LEU A C 1
ATOM 1096 O O . LEU A 1 142 ? 4.884 -1.025 4.935 1.00 97.12 142 LEU A O 1
ATOM 1100 N N . THR A 1 143 ? 5.668 -3.018 5.584 1.00 96.94 143 THR A N 1
ATOM 1101 C CA . THR A 1 143 ? 5.801 -3.514 4.210 1.00 96.94 143 THR A CA 1
ATOM 1102 C C . THR A 1 143 ? 4.435 -3.940 3.704 1.00 96.94 143 THR A C 1
ATOM 1104 O O . THR A 1 143 ? 3.821 -4.842 4.270 1.00 96.94 143 THR A O 1
ATOM 1107 N N . PHE A 1 144 ? 3.936 -3.318 2.642 1.00 97.06 144 PHE A N 1
ATOM 1108 C CA . PHE A 1 144 ? 2.612 -3.638 2.112 1.00 97.06 144 PHE A CA 1
ATOM 1109 C C . PHE A 1 144 ? 2.508 -3.426 0.607 1.00 97.06 144 PHE A C 1
ATOM 1111 O O . PHE A 1 144 ? 3.314 -2.722 0.002 1.00 97.06 144 PHE A O 1
ATOM 1118 N N . VAL A 1 145 ? 1.457 -4.005 0.029 1.00 96.75 145 VAL A N 1
ATOM 1119 C CA . VAL A 1 145 ? 0.966 -3.695 -1.315 1.00 96.75 145 VAL A CA 1
ATOM 1120 C C . VAL A 1 145 ? -0.441 -3.115 -1.202 1.00 96.75 145 VAL A C 1
ATOM 1122 O O . VAL A 1 145 ? -1.264 -3.637 -0.448 1.00 96.75 145 VAL A O 1
ATOM 1125 N N . LEU A 1 146 ? -0.710 -2.051 -1.958 1.00 96.69 146 LEU A N 1
ATOM 1126 C CA . LEU A 1 146 ? -2.021 -1.413 -2.075 1.00 96.69 146 LEU A CA 1
ATOM 1127 C C . LEU A 1 146 ? -2.354 -1.223 -3.556 1.00 96.69 146 LEU A C 1
ATOM 1129 O O . LEU A 1 146 ? -1.529 -0.722 -4.320 1.00 96.69 146 LEU A O 1
ATOM 1133 N N . THR A 1 147 ? -3.561 -1.607 -3.963 1.00 95.06 147 THR A N 1
ATOM 1134 C CA . THR A 1 147 ? -4.018 -1.419 -5.341 1.00 95.06 147 THR A CA 1
ATOM 1135 C C . THR A 1 147 ? -5.522 -1.245 -5.426 1.00 95.06 147 THR A C 1
ATOM 1137 O O . THR A 1 147 ? -6.250 -1.823 -4.629 1.00 95.06 147 THR A O 1
ATOM 1140 N N . ASP A 1 148 ? -5.998 -0.498 -6.417 1.00 92.69 148 ASP A N 1
ATOM 1141 C CA . ASP A 1 148 ? -7.406 -0.482 -6.824 1.00 92.69 148 ASP A CA 1
ATOM 1142 C C . ASP A 1 148 ? -7.662 -1.375 -8.064 1.00 92.69 148 ASP A C 1
ATOM 1144 O O . ASP A 1 148 ? -8.743 -1.356 -8.652 1.00 92.69 148 ASP A O 1
ATOM 1148 N N . GLY A 1 149 ? -6.654 -2.128 -8.519 1.00 89.38 149 GLY A N 1
ATOM 1149 C CA . GLY A 1 149 ? -6.668 -2.915 -9.756 1.00 89.38 149 GLY A CA 1
ATOM 1150 C C . GLY A 1 149 ? -6.353 -2.125 -11.034 1.00 89.38 149 GLY A C 1
ATOM 1151 O O . GLY A 1 149 ? -6.442 -2.687 -12.124 1.00 89.38 149 GLY A O 1
ATOM 1152 N N . GLN A 1 150 ? -6.038 -0.831 -10.933 1.00 88.94 150 GLN A N 1
ATOM 1153 C CA . GLN A 1 150 ? -5.494 -0.017 -12.029 1.00 88.94 150 GLN A CA 1
ATOM 1154 C C . GLN A 1 150 ? -4.136 0.576 -11.666 1.00 88.94 150 GLN A C 1
ATOM 1156 O O . GLN A 1 150 ? -3.223 0.537 -12.483 1.00 88.94 150 GLN A O 1
ATOM 1161 N N . THR A 1 151 ? -4.004 1.072 -10.442 1.00 92.69 151 THR A N 1
ATOM 1162 C CA . THR A 1 151 ? -2.747 1.542 -9.873 1.00 92.69 151 THR A CA 1
ATOM 1163 C C . THR A 1 151 ? -2.353 0.608 -8.740 1.00 92.69 151 THR A C 1
ATOM 1165 O O . THR A 1 151 ? -3.189 0.216 -7.923 1.00 92.69 151 THR A O 1
ATOM 1168 N N . LEU A 1 152 ? -1.084 0.217 -8.693 1.00 94.50 152 LEU A N 1
ATOM 1169 C CA . LEU A 1 152 ? -0.525 -0.636 -7.650 1.00 94.50 152 LEU A CA 1
ATOM 1170 C C . LEU A 1 152 ? 0.754 -0.005 -7.113 1.00 94.50 152 LEU A C 1
ATOM 1172 O O . LEU A 1 152 ? 1.606 0.413 -7.891 1.00 94.50 152 LEU A O 1
ATOM 1176 N N . ILE A 1 153 ? 0.896 0.033 -5.791 1.00 96.44 153 ILE A N 1
ATOM 1177 C CA . ILE A 1 153 ? 2.140 0.408 -5.114 1.00 96.44 153 ILE A CA 1
ATOM 1178 C C . ILE A 1 153 ? 2.569 -0.686 -4.139 1.00 96.44 153 ILE A C 1
ATOM 1180 O O . ILE A 1 153 ? 1.734 -1.360 -3.533 1.00 96.44 153 ILE A O 1
ATOM 1184 N N . GLY A 1 154 ? 3.878 -0.837 -3.976 1.00 96.50 154 GLY A N 1
ATOM 1185 C CA . GLY A 1 154 ? 4.521 -1.625 -2.937 1.00 96.50 154 GLY A CA 1
ATOM 1186 C C . GLY A 1 154 ? 5.450 -0.739 -2.119 1.00 96.50 154 GLY A C 1
ATOM 1187 O O . GLY A 1 154 ? 6.336 -0.103 -2.684 1.00 96.50 154 GLY A O 1
ATOM 1188 N N . HIS A 1 155 ? 5.253 -0.707 -0.805 1.00 97.25 155 HIS A N 1
ATOM 1189 C CA . HIS A 1 155 ? 6.124 -0.010 0.139 1.00 97.25 155 HIS A CA 1
ATOM 1190 C C . HIS A 1 155 ? 6.963 -1.038 0.895 1.00 97.25 155 HIS A C 1
ATOM 1192 O O . HIS A 1 155 ? 6.410 -1.990 1.448 1.00 97.25 155 HIS A O 1
ATOM 1198 N N . GLN A 1 156 ? 8.284 -0.853 0.930 1.00 95.69 156 GLN A N 1
ATOM 1199 C CA . GLN A 1 156 ? 9.186 -1.624 1.782 1.00 95.69 156 GLN A CA 1
ATOM 1200 C C . GLN A 1 156 ? 9.331 -0.868 3.107 1.00 95.69 156 GLN A C 1
ATOM 1202 O O . GLN A 1 156 ? 10.036 0.130 3.198 1.00 95.69 156 GLN A O 1
ATOM 1207 N N . GLY A 1 157 ? 8.632 -1.334 4.139 1.00 95.44 157 GLY A N 1
ATOM 1208 C CA . GLY A 1 157 ? 8.608 -0.724 5.468 1.00 95.44 157 GLY A CA 1
ATOM 1209 C C . GLY A 1 157 ? 9.313 -1.568 6.527 1.00 95.44 157 GLY A C 1
ATOM 1210 O O . GLY A 1 157 ? 8.839 -1.611 7.658 1.00 95.44 157 GLY A O 1
ATOM 1211 N N . GLY A 1 158 ? 10.381 -2.283 6.161 1.00 93.50 158 GLY A N 1
ATOM 1212 C CA . GLY A 1 158 ? 11.227 -3.066 7.068 1.00 93.50 158 GLY A CA 1
ATOM 1213 C C . GLY A 1 158 ? 11.180 -4.589 6.879 1.00 93.50 158 GLY A C 1
ATOM 1214 O O . GLY A 1 158 ? 12.117 -5.263 7.286 1.00 93.50 158 GLY A O 1
ATOM 1215 N N . LYS A 1 159 ? 10.153 -5.159 6.231 1.00 93.81 159 LYS A N 1
ATOM 1216 C CA . LYS A 1 159 ? 10.197 -6.550 5.723 1.00 93.81 159 LYS A CA 1
ATOM 1217 C C . LYS A 1 159 ? 10.607 -6.572 4.247 1.00 93.81 159 LYS A C 1
ATOM 1219 O O . LYS A 1 159 ? 10.208 -5.652 3.527 1.00 93.81 159 LYS A O 1
ATOM 1224 N N . PRO A 1 160 ? 11.340 -7.601 3.776 1.00 93.44 160 PRO A N 1
ATOM 1225 C CA . PRO A 1 160 ? 11.836 -7.646 2.405 1.00 93.44 160 PRO A CA 1
ATOM 1226 C C . PRO A 1 160 ? 10.712 -7.549 1.372 1.00 93.44 160 PRO A C 1
ATOM 1228 O O . PRO A 1 160 ? 9.632 -8.122 1.543 1.00 93.44 160 PRO A O 1
ATOM 1231 N N . LEU A 1 161 ? 10.990 -6.812 0.301 1.00 93.06 161 LEU A N 1
ATOM 1232 C CA . LEU A 1 161 ? 10.128 -6.679 -0.860 1.00 93.06 161 LEU A CA 1
ATOM 1233 C C . LEU A 1 161 ? 11.016 -6.534 -2.094 1.00 93.06 161 LEU A C 1
ATOM 1235 O O . LEU A 1 161 ? 11.999 -5.793 -2.083 1.00 93.06 161 LEU A O 1
ATOM 1239 N N . PHE A 1 162 ? 10.668 -7.259 -3.143 1.00 91.38 162 PHE A N 1
ATOM 1240 C CA . PHE A 1 162 ? 11.401 -7.319 -4.393 1.00 91.38 162 PHE A CA 1
ATOM 1241 C C . PHE A 1 162 ? 10.473 -6.949 -5.541 1.00 91.38 162 PHE A C 1
ATOM 1243 O O . PHE A 1 162 ? 9.286 -7.2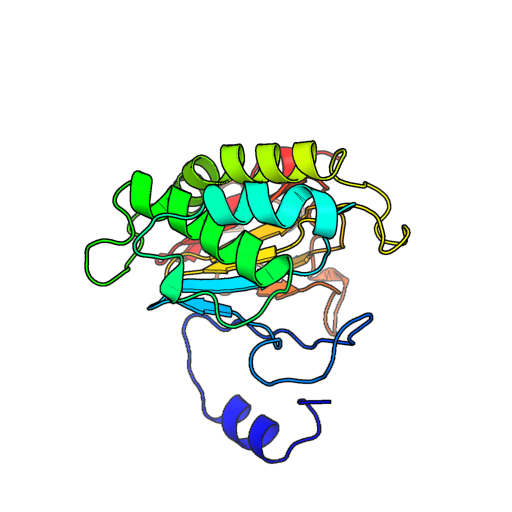85 -5.514 1.00 91.38 162 PHE A O 1
ATOM 1250 N N . VAL A 1 163 ? 11.029 -6.302 -6.560 1.00 88.69 163 VAL A N 1
ATOM 1251 C CA . VAL A 1 163 ? 10.330 -5.938 -7.791 1.00 88.69 163 VAL A CA 1
ATOM 1252 C C . VAL A 1 163 ? 10.970 -6.614 -8.997 1.00 88.69 163 VAL A C 1
ATOM 1254 O O . VAL A 1 163 ? 12.193 -6.731 -9.090 1.00 88.69 163 VAL A O 1
ATOM 1257 N N . HIS A 1 164 ? 10.132 -7.053 -9.928 1.00 86.25 164 HIS A N 1
ATOM 1258 C CA . HIS A 1 164 ? 10.539 -7.470 -11.262 1.00 86.25 164 HIS A CA 1
ATOM 1259 C C . HIS A 1 164 ? 9.630 -6.795 -12.290 1.00 86.25 164 HIS A C 1
ATOM 1261 O O . HIS A 1 164 ? 8.421 -7.036 -12.308 1.00 86.25 164 HIS A O 1
ATOM 1267 N N . ALA A 1 165 ? 10.213 -5.930 -13.118 1.00 80.62 165 ALA A N 1
ATOM 1268 C CA . ALA A 1 165 ? 9.487 -5.126 -14.094 1.00 80.62 165 ALA A CA 1
ATOM 1269 C C . ALA A 1 165 ? 10.366 -4.842 -15.326 1.00 80.62 165 ALA A C 1
ATOM 1271 O O . ALA A 1 165 ? 10.983 -3.780 -15.407 1.00 80.62 165 ALA A O 1
ATOM 1272 N N . PRO A 1 166 ? 10.492 -5.798 -16.263 1.00 72.31 166 PRO A N 1
ATOM 1273 C CA . PRO A 1 166 ? 11.244 -5.572 -17.489 1.00 72.31 166 PRO A CA 1
ATOM 1274 C C . PRO A 1 166 ? 10.550 -4.508 -18.349 1.00 72.31 166 PRO A C 1
ATOM 1276 O O . PRO A 1 166 ? 9.328 -4.518 -18.502 1.00 72.31 166 PRO A O 1
ATOM 1279 N N . SER A 1 167 ? 11.346 -3.588 -18.895 1.00 64.25 167 SER A N 1
ATOM 1280 C CA . SER A 1 167 ? 10.889 -2.488 -19.753 1.00 64.25 167 SER A CA 1
ATOM 1281 C C . SER A 1 167 ? 11.100 -2.809 -21.233 1.00 64.25 167 SER A C 1
ATOM 1283 O O . SER A 1 167 ? 12.141 -3.357 -21.606 1.00 64.25 167 SER A O 1
ATOM 1285 N N . ILE A 1 168 ? 10.141 -2.404 -22.073 1.00 53.19 168 ILE A N 1
ATOM 1286 C CA . ILE A 1 168 ? 10.217 -2.497 -23.543 1.00 53.19 168 ILE A CA 1
ATOM 1287 C C . ILE A 1 168 ? 11.287 -1.538 -24.106 1.00 53.19 168 ILE A C 1
ATOM 1289 O O . ILE A 1 168 ? 11.919 -1.842 -25.115 1.00 53.19 168 ILE A O 1
ATOM 1293 N N . ASP A 1 169 ? 11.541 -0.414 -23.424 1.00 52.31 169 ASP A N 1
ATOM 1294 C CA . ASP A 1 169 ? 12.394 0.689 -23.901 1.00 52.31 169 ASP A CA 1
ATOM 1295 C C . ASP A 1 169 ? 13.842 0.632 -23.372 1.00 52.31 169 ASP A C 1
ATOM 1297 O O . ASP A 1 169 ? 14.534 1.651 -23.313 1.00 52.31 169 ASP A O 1
ATOM 1301 N N . HIS A 1 170 ? 14.350 -0.545 -22.985 1.00 51.72 170 HIS A N 1
ATOM 1302 C CA . HIS A 1 170 ? 15.772 -0.707 -22.648 1.00 51.72 170 HIS A CA 1
ATOM 1303 C C . HIS A 1 170 ? 16.659 -0.606 -23.910 1.00 51.72 170 HIS A C 1
ATOM 1305 O O . HIS A 1 170 ? 17.238 -1.584 -24.378 1.00 51.72 170 HIS A O 1
ATOM 1311 N N . GLU A 1 171 ? 16.814 0.601 -24.462 1.00 47.69 171 GLU A N 1
ATOM 1312 C CA . GLU A 1 171 ? 17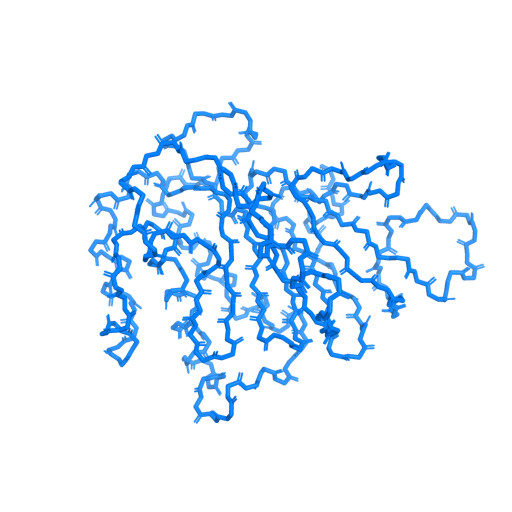.821 0.893 -25.494 1.00 47.69 171 GLU A CA 1
ATOM 1313 C C . GLU A 1 171 ? 19.249 0.938 -24.910 1.00 47.69 171 GLU A C 1
ATOM 1315 O O . GLU A 1 171 ? 20.228 0.843 -25.653 1.00 47.69 171 GLU A O 1
ATOM 1320 N N . ASN A 1 172 ? 19.399 1.037 -23.580 1.00 48.25 172 ASN A N 1
ATOM 1321 C CA . ASN A 1 172 ? 20.697 1.170 -22.918 1.00 48.25 172 ASN A CA 1
ATOM 1322 C C . ASN A 1 172 ? 21.125 -0.117 -22.183 1.00 48.25 172 ASN A C 1
ATOM 1324 O O . ASN A 1 172 ? 20.861 -0.299 -20.999 1.00 48.25 172 ASN A O 1
ATOM 1328 N N . LEU A 1 173 ? 21.840 -1.002 -22.889 1.00 52.50 173 LEU A N 1
ATOM 1329 C CA . LEU A 1 173 ? 22.391 -2.272 -22.372 1.00 52.50 173 LEU A CA 1
ATOM 1330 C C . LEU A 1 173 ? 23.503 -2.111 -21.309 1.00 52.50 173 LEU A C 1
ATOM 1332 O O . LEU A 1 173 ? 23.999 -3.111 -20.792 1.00 52.50 173 LEU A O 1
ATOM 1336 N N . ASN A 1 174 ? 23.939 -0.880 -21.020 1.00 47.31 174 ASN A N 1
ATOM 1337 C CA . ASN A 1 174 ? 25.000 -0.581 -20.049 1.00 47.31 174 ASN A CA 1
ATOM 1338 C C . ASN A 1 174 ? 24.474 -0.105 -18.691 1.00 47.31 174 ASN A C 1
ATOM 1340 O O . ASN A 1 174 ? 25.263 0.047 -17.756 1.00 47.31 174 ASN A O 1
ATOM 1344 N N . GLU A 1 175 ? 23.172 0.145 -18.579 1.00 48.06 175 GLU A N 1
ATOM 1345 C CA . GLU A 1 175 ? 22.534 0.381 -17.295 1.00 48.06 175 GLU A CA 1
ATOM 1346 C C . GLU A 1 175 ? 22.066 -0.959 -16.744 1.00 48.06 175 GLU A C 1
ATOM 1348 O O . GLU A 1 175 ? 21.505 -1.780 -17.476 1.00 48.06 175 GLU A O 1
ATOM 1353 N N . PRO A 1 176 ? 22.338 -1.235 -15.469 1.00 42.50 176 PRO A N 1
ATOM 1354 C CA . PRO A 1 176 ? 21.857 -2.465 -14.898 1.00 42.50 176 PRO A CA 1
ATOM 1355 C C . PRO A 1 176 ? 20.312 -2.484 -14.867 1.00 42.50 176 PRO A C 1
ATOM 1357 O O . PRO A 1 176 ? 19.699 -1.427 -14.720 1.00 42.50 176 PRO A O 1
ATOM 1360 N N . PRO A 1 177 ? 19.663 -3.661 -14.962 1.00 51.16 177 PRO A N 1
ATOM 1361 C CA . PRO A 1 177 ? 18.210 -3.804 -15.164 1.00 51.16 177 PRO A CA 1
ATOM 1362 C C . PRO A 1 177 ? 17.327 -3.312 -13.996 1.00 51.16 177 PRO A C 1
ATOM 1364 O O . PRO A 1 177 ? 16.129 -3.575 -13.976 1.00 51.16 177 PRO A O 1
ATOM 1367 N N . TRP A 1 178 ? 17.902 -2.632 -13.002 1.00 49.31 178 TRP A N 1
ATOM 1368 C CA . TRP A 1 178 ? 17.252 -2.238 -11.751 1.00 49.31 178 TRP A CA 1
ATOM 1369 C C . TRP A 1 178 ? 16.926 -0.743 -11.638 1.00 49.31 178 TRP A C 1
ATOM 1371 O O . TRP A 1 178 ? 16.637 -0.262 -10.545 1.00 49.31 178 TRP A O 1
ATOM 1381 N N . VAL A 1 179 ? 16.943 0.009 -12.741 1.00 50.19 179 VAL A N 1
ATOM 1382 C CA . VAL A 1 179 ? 16.584 1.434 -12.735 1.00 50.19 179 VAL A CA 1
ATOM 1383 C C . VAL A 1 179 ? 15.295 1.640 -13.516 1.00 50.19 179 VAL A C 1
ATOM 1385 O O . VAL A 1 179 ? 15.292 1.640 -14.742 1.00 50.19 179 VAL A O 1
ATOM 1388 N N . ILE A 1 180 ? 14.190 1.847 -12.798 1.00 56.06 180 ILE A N 1
ATOM 1389 C CA . ILE A 1 180 ? 12.921 2.249 -13.407 1.00 56.06 180 ILE A CA 1
ATOM 1390 C C . ILE A 1 180 ? 12.741 3.749 -13.231 1.00 56.06 180 ILE A C 1
ATOM 1392 O O . ILE A 1 180 ? 11.832 4.224 -12.557 1.00 56.06 180 ILE A O 1
ATOM 1396 N N . GLU A 1 181 ? 13.665 4.517 -13.804 1.00 51.12 181 GLU A N 1
ATOM 1397 C CA . GLU A 1 181 ? 13.544 5.970 -13.755 1.00 51.12 181 GLU A CA 1
ATOM 1398 C C . GLU A 1 181 ? 12.405 6.449 -14.659 1.00 51.12 181 GLU A C 1
ATOM 1400 O O . GLU A 1 181 ? 11.717 7.398 -14.278 1.00 51.12 181 GLU A O 1
ATOM 1405 N N . ARG A 1 182 ? 12.181 5.809 -15.826 1.00 52.59 182 ARG A N 1
ATOM 1406 C CA . ARG A 1 182 ? 11.104 6.114 -16.794 1.00 52.59 182 ARG A CA 1
ATOM 1407 C C . ARG A 1 182 ? 10.846 4.924 -17.726 1.00 52.59 182 ARG A C 1
ATOM 1409 O O . ARG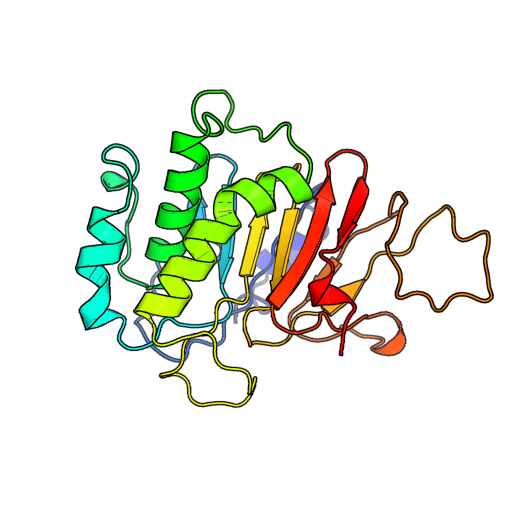 A 1 182 ? 11.792 4.410 -18.310 1.00 52.59 182 ARG A O 1
ATOM 1416 N N . GLY A 1 183 ? 9.586 4.533 -17.923 1.00 61.31 183 GLY A N 1
ATOM 1417 C CA . GLY A 1 183 ? 9.211 3.551 -18.948 1.00 61.31 183 GLY A CA 1
ATOM 1418 C C . GLY A 1 183 ? 7.907 2.817 -18.654 1.00 61.31 183 GLY A C 1
ATOM 1419 O O . GLY A 1 183 ? 7.311 2.986 -17.586 1.00 61.31 183 GLY A O 1
ATOM 1420 N N . THR A 1 184 ? 7.478 2.002 -19.614 1.00 70.06 184 THR A N 1
ATOM 1421 C CA . THR A 1 184 ? 6.366 1.060 -19.456 1.00 70.06 184 THR A CA 1
ATOM 1422 C C . THR A 1 184 ? 6.894 -0.360 -19.311 1.00 70.06 184 THR A C 1
ATOM 1424 O O . THR A 1 184 ? 7.750 -0.777 -20.095 1.00 70.06 184 THR A O 1
ATOM 1427 N N . ALA A 1 185 ? 6.375 -1.111 -18.343 1.00 73.88 185 ALA A N 1
ATOM 1428 C CA . ALA A 1 185 ? 6.739 -2.514 -18.167 1.00 73.88 185 ALA A CA 1
ATOM 1429 C C . ALA A 1 185 ? 5.823 -3.453 -18.973 1.00 73.88 185 ALA A C 1
ATOM 1431 O O . ALA A 1 185 ? 4.625 -3.198 -19.086 1.00 73.88 185 ALA A O 1
ATOM 1432 N N . ASP A 1 186 ? 6.360 -4.570 -19.472 1.00 76.25 186 ASP A N 1
ATOM 1433 C CA . ASP A 1 186 ? 5.540 -5.654 -20.047 1.00 76.25 186 ASP A CA 1
ATOM 1434 C C . ASP A 1 186 ? 4.688 -6.331 -18.963 1.00 76.25 186 ASP A C 1
ATOM 1436 O O . ASP A 1 186 ? 3.507 -6.639 -19.143 1.00 76.25 186 ASP A O 1
ATOM 1440 N N . HIS A 1 187 ? 5.298 -6.522 -17.794 1.00 80.12 187 HIS A N 1
ATOM 1441 C CA . HIS A 1 187 ? 4.669 -7.021 -16.580 1.00 80.12 187 HIS A CA 1
ATOM 1442 C C . HIS A 1 187 ? 5.316 -6.383 -15.357 1.00 80.12 187 HIS A C 1
ATOM 1444 O O . HIS A 1 187 ? 6.485 -6.010 -15.382 1.00 80.12 187 HIS A O 1
ATOM 1450 N N . PHE A 1 188 ? 4.561 -6.286 -14.266 1.00 85.81 188 PHE A N 1
ATOM 1451 C CA . PHE A 1 188 ? 5.036 -5.730 -13.004 1.00 85.81 188 PHE A CA 1
ATOM 1452 C C . PHE A 1 188 ? 4.724 -6.703 -11.872 1.00 85.81 188 PHE A C 1
ATOM 1454 O O . PHE A 1 188 ? 3.558 -7.001 -11.607 1.00 85.81 188 PHE A O 1
ATOM 1461 N N . LEU A 1 189 ? 5.764 -7.214 -11.216 1.00 88.81 189 LEU A N 1
ATOM 1462 C CA . LEU A 1 189 ? 5.645 -8.192 -10.141 1.00 88.81 189 LEU A CA 1
ATOM 1463 C C . LEU A 1 189 ? 6.266 -7.654 -8.856 1.00 88.81 189 LEU A C 1
ATOM 1465 O O . LEU A 1 189 ? 7.363 -7.098 -8.874 1.00 88.81 189 LEU A O 1
ATOM 1469 N N . LEU A 1 190 ? 5.581 -7.903 -7.740 1.00 90.56 190 LEU A N 1
ATOM 1470 C CA . LEU A 1 190 ? 6.100 -7.709 -6.391 1.00 90.56 190 LEU A CA 1
ATOM 1471 C C . LEU A 1 190 ? 6.069 -9.026 -5.630 1.00 90.56 190 LEU A C 1
ATOM 1473 O O . LEU A 1 190 ? 5.090 -9.770 -5.715 1.00 90.56 190 LEU A O 1
ATOM 1477 N N . ALA A 1 191 ? 7.113 -9.290 -4.853 1.00 90.12 191 ALA A N 1
ATOM 1478 C CA . ALA A 1 191 ? 7.181 -10.466 -3.999 1.00 90.12 191 ALA A CA 1
ATOM 1479 C C . ALA A 1 191 ? 7.976 -10.181 -2.724 1.00 90.12 191 ALA A C 1
ATOM 1481 O O . ALA A 1 191 ? 8.911 -9.386 -2.731 1.00 90.12 191 ALA A O 1
ATOM 1482 N N . SER A 1 192 ? 7.621 -10.840 -1.620 1.00 87.00 192 SER A N 1
ATOM 1483 C CA . SER A 1 192 ? 8.397 -10.766 -0.373 1.00 87.00 192 SER A CA 1
ATOM 1484 C C . SER A 1 192 ? 9.719 -11.531 -0.453 1.00 87.00 192 SER A C 1
ATOM 1486 O O . SER A 1 192 ? 10.634 -11.256 0.312 1.00 87.00 192 SER A O 1
ATOM 1488 N N . GLU A 1 193 ? 9.819 -12.487 -1.376 1.00 86.62 193 GLU A N 1
ATOM 1489 C CA . GLU A 1 193 ? 11.015 -13.277 -1.661 1.00 86.62 193 GLU A CA 1
ATOM 1490 C C . GLU A 1 193 ? 11.132 -13.462 -3.182 1.00 86.62 193 GLU A C 1
ATOM 1492 O O . GLU A 1 193 ? 10.099 -13.585 -3.851 1.00 86.62 193 GLU A O 1
ATOM 1497 N N . PRO A 1 194 ? 12.347 -13.501 -3.754 1.00 84.19 194 PRO A N 1
ATOM 1498 C CA . PRO A 1 194 ? 12.522 -13.765 -5.175 1.00 84.19 194 PRO A CA 1
ATOM 1499 C C . PRO A 1 194 ? 11.953 -15.134 -5.566 1.00 84.19 194 PRO A C 1
ATOM 1501 O O . PRO A 1 194 ? 12.208 -16.141 -4.904 1.00 84.19 194 PRO A O 1
ATOM 1504 N N . ALA A 1 195 ? 11.209 -15.182 -6.670 1.00 77.25 195 ALA A N 1
ATOM 1505 C CA . ALA A 1 195 ? 10.767 -16.441 -7.270 1.00 77.25 195 ALA A CA 1
ATOM 1506 C C . ALA A 1 195 ? 11.926 -17.158 -8.002 1.00 77.25 195 ALA A C 1
ATOM 1508 O O . ALA A 1 195 ? 13.060 -16.692 -7.977 1.00 77.25 195 ALA A O 1
ATOM 1509 N N . HIS A 1 196 ? 11.618 -18.278 -8.675 1.00 73.00 196 HIS A N 1
ATOM 1510 C CA . HIS A 1 196 ? 12.516 -19.242 -9.347 1.00 73.00 196 HIS A CA 1
ATOM 1511 C C . HIS A 1 196 ? 13.918 -18.783 -9.812 1.00 73.00 196 HIS A C 1
ATOM 1513 O O . HIS A 1 196 ? 14.851 -19.574 -9.676 1.00 73.00 196 HIS A O 1
ATOM 1519 N N . ASP A 1 197 ? 14.084 -17.574 -10.356 1.00 79.38 197 ASP A N 1
ATOM 1520 C CA . ASP A 1 197 ? 15.391 -16.992 -10.683 1.00 79.38 197 ASP A CA 1
ATOM 1521 C C . ASP A 1 197 ? 15.625 -15.678 -9.908 1.00 79.38 197 ASP A C 1
ATOM 1523 O O . ASP A 1 197 ? 15.081 -14.636 -10.288 1.00 79.38 197 ASP A O 1
ATOM 1527 N N . PRO A 1 198 ? 16.450 -15.695 -8.842 1.00 79.19 198 PRO A N 1
ATOM 1528 C CA . PRO A 1 198 ? 16.739 -14.513 -8.034 1.00 79.19 198 PRO A CA 1
ATOM 1529 C C . PRO A 1 198 ? 17.397 -13.359 -8.796 1.00 79.19 198 PRO A C 1
ATOM 1531 O O . PRO A 1 198 ? 17.281 -12.219 -8.358 1.00 79.19 198 PRO A O 1
ATOM 1534 N N . GLN A 1 199 ? 18.073 -13.619 -9.921 1.00 79.62 199 GLN A N 1
ATOM 1535 C CA . GLN A 1 199 ? 18.782 -12.579 -10.680 1.00 79.62 199 GLN A CA 1
ATOM 1536 C C . GLN A 1 199 ? 17.829 -11.630 -11.411 1.00 79.62 199 GLN A C 1
ATOM 1538 O O . GLN A 1 199 ? 18.221 -10.529 -11.788 1.00 79.62 199 GLN A O 1
ATOM 1543 N N . MET A 1 200 ? 16.574 -12.043 -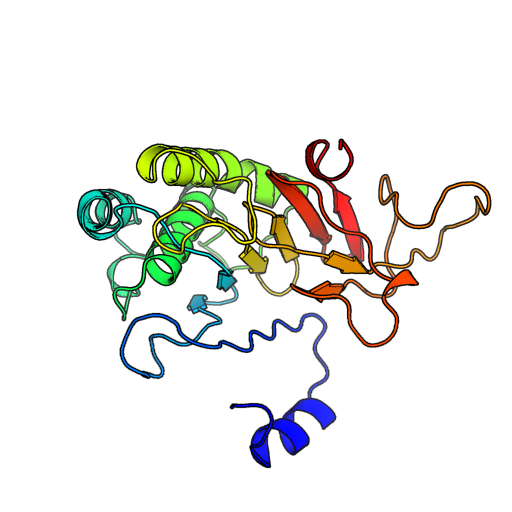11.597 1.00 79.06 200 MET A N 1
ATOM 1544 C CA . MET A 1 200 ? 15.541 -11.222 -12.221 1.00 79.06 200 MET A CA 1
ATOM 1545 C C . MET A 1 200 ? 14.935 -10.188 -11.263 1.00 79.06 200 MET A C 1
ATOM 1547 O O . MET A 1 200 ? 14.224 -9.289 -11.708 1.00 79.06 200 MET A O 1
ATOM 1551 N N . TRP A 1 201 ? 15.175 -10.316 -9.958 1.00 85.25 201 TRP A N 1
ATOM 1552 C CA . TRP A 1 201 ? 14.514 -9.517 -8.932 1.00 85.25 201 TRP A CA 1
ATOM 1553 C C . TRP A 1 201 ? 15.432 -8.434 -8.385 1.00 85.25 201 TRP A C 1
ATOM 1555 O O . TRP A 1 201 ? 16.582 -8.684 -8.031 1.00 85.25 201 TRP A O 1
ATOM 1565 N N . THR A 1 202 ? 14.882 -7.233 -8.244 1.00 86.00 202 THR A N 1
ATOM 1566 C CA . THR A 1 202 ? 15.556 -6.110 -7.595 1.00 86.00 202 THR A CA 1
ATOM 1567 C C . THR A 1 202 ? 15.020 -5.953 -6.173 1.00 86.00 202 THR A C 1
ATOM 1569 O O . THR A 1 202 ? 13.804 -5.808 -6.015 1.00 86.00 202 THR A O 1
ATOM 1572 N N . PRO A 1 203 ? 15.868 -5.987 -5.128 1.00 89.88 203 PRO A N 1
ATOM 1573 C CA . PRO A 1 203 ? 15.432 -5.656 -3.776 1.00 89.88 203 PRO A CA 1
ATOM 1574 C C . PRO A 1 203 ? 15.080 -4.170 -3.688 1.00 89.88 203 PRO A C 1
ATOM 1576 O O . PRO A 1 203 ? 15.835 -3.320 -4.156 1.00 89.88 203 PRO A O 1
ATOM 1579 N N . ILE A 1 204 ? 13.951 -3.858 -3.061 1.00 90.69 204 ILE A N 1
ATOM 1580 C CA . ILE A 1 204 ? 13.558 -2.479 -2.769 1.00 90.69 204 ILE A CA 1
ATOM 1581 C C . ILE A 1 204 ? 14.229 -2.068 -1.459 1.00 90.69 204 ILE A C 1
ATOM 1583 O O . ILE A 1 204 ? 14.158 -2.800 -0.466 1.00 90.69 204 ILE A O 1
ATOM 1587 N N . GLN A 1 205 ? 14.880 -0.908 -1.461 1.00 90.19 205 GLN A N 1
ATOM 1588 C CA . GLN A 1 205 ? 15.533 -0.371 -0.269 1.00 90.19 205 GLN A CA 1
ATOM 1589 C C . GLN A 1 205 ? 14.512 0.077 0.778 1.00 90.19 205 GLN A C 1
ATOM 1591 O O . GLN A 1 205 ? 13.339 0.322 0.483 1.00 90.19 205 GLN A O 1
ATOM 1596 N N . GLN A 1 206 ? 14.946 0.135 2.033 1.00 89.69 206 GLN A N 1
ATOM 1597 C CA . GLN A 1 206 ? 14.043 0.414 3.139 1.00 89.69 206 GLN A CA 1
ATOM 1598 C C . GLN A 1 206 ? 13.455 1.827 3.072 1.00 89.69 206 GLN A C 1
ATOM 1600 O O . GLN A 1 206 ? 14.164 2.809 2.889 1.00 89.69 206 GLN A O 1
ATOM 1605 N N . GLY A 1 207 ? 12.142 1.929 3.280 1.00 90.06 207 GLY A N 1
ATOM 1606 C CA . GLY A 1 207 ? 11.371 3.161 3.103 1.00 90.06 207 GLY A CA 1
ATOM 1607 C C . GLY A 1 207 ? 11.054 3.463 1.637 1.00 90.06 207 GLY A C 1
ATOM 1608 O O . GLY A 1 207 ? 10.308 4.400 1.351 1.00 90.06 207 GLY A O 1
ATOM 1609 N N . GLY A 1 208 ? 11.592 2.663 0.716 1.00 92.69 208 GLY A N 1
ATOM 1610 C CA . GLY A 1 208 ? 11.358 2.761 -0.708 1.00 92.69 208 GLY A CA 1
ATOM 1611 C C . GLY A 1 208 ? 9.951 2.351 -1.112 1.00 92.69 208 GLY A C 1
ATOM 1612 O O . GLY A 1 208 ? 9.335 1.449 -0.531 1.00 92.69 208 GLY A O 1
ATOM 1613 N N . VAL A 1 209 ? 9.460 3.001 -2.163 1.00 94.00 209 VAL A N 1
ATOM 1614 C CA . VAL A 1 209 ? 8.196 2.663 -2.813 1.00 94.00 209 VAL A CA 1
ATOM 1615 C C . VAL A 1 209 ? 8.417 2.457 -4.295 1.00 94.00 209 VAL A C 1
ATOM 1617 O O . VAL A 1 209 ? 9.134 3.215 -4.943 1.00 94.00 209 VAL A O 1
ATOM 1620 N N . VAL A 1 210 ? 7.755 1.447 -4.839 1.00 93.06 210 VAL A N 1
ATOM 1621 C CA . VAL A 1 210 ? 7.644 1.228 -6.280 1.00 93.06 210 VAL A CA 1
ATOM 1622 C C . VAL A 1 210 ? 6.179 1.074 -6.643 1.00 93.06 210 VAL A C 1
ATOM 1624 O O . VAL A 1 210 ? 5.381 0.606 -5.831 1.00 93.06 210 VAL A O 1
ATOM 1627 N N . GLY A 1 211 ? 5.798 1.432 -7.858 1.00 92.38 211 GLY A N 1
ATOM 1628 C CA . GLY A 1 211 ? 4.432 1.221 -8.303 1.00 92.38 211 GLY A CA 1
ATOM 1629 C C . GLY A 1 211 ? 4.252 1.327 -9.799 1.00 92.38 211 GLY A C 1
ATOM 1630 O O . GLY A 1 211 ? 5.104 1.857 -10.503 1.00 92.38 211 GLY A O 1
ATOM 1631 N N . VAL A 1 212 ? 3.117 0.821 -10.265 1.00 91.38 212 VAL A N 1
ATOM 1632 C CA . VAL A 1 212 ? 2.735 0.771 -11.673 1.00 91.38 212 VAL A CA 1
ATOM 1633 C C . VAL A 1 212 ? 1.333 1.342 -11.857 1.00 91.38 212 VAL A C 1
ATOM 1635 O O . VAL A 1 212 ? 0.434 1.078 -11.053 1.00 91.38 212 VAL A O 1
ATOM 1638 N N . GLY A 1 213 ? 1.170 2.179 -12.877 1.00 90.38 213 GLY A N 1
ATOM 1639 C CA . GLY A 1 213 ? -0.111 2.745 -13.285 1.00 90.38 213 GLY A CA 1
ATOM 1640 C C . GLY A 1 213 ? -0.843 1.879 -14.312 1.00 90.38 213 GLY A C 1
ATOM 1641 O O . GLY A 1 213 ? -0.323 0.891 -14.828 1.00 90.38 213 GLY A O 1
ATOM 1642 N N . HIS A 1 214 ? -2.060 2.292 -14.662 1.00 86.62 214 HIS A N 1
ATOM 1643 C CA . HIS A 1 214 ? -2.924 1.567 -15.603 1.00 86.62 214 HIS A CA 1
ATOM 1644 C C . HIS A 1 214 ? -2.372 1.478 -17.038 1.00 86.62 214 HIS A C 1
ATOM 1646 O O . HIS A 1 214 ? -2.811 0.635 -17.819 1.00 86.62 214 HIS A O 1
ATOM 1652 N N . ASP A 1 215 ? -1.460 2.380 -17.389 1.00 85.75 215 ASP A N 1
ATOM 1653 C CA . ASP A 1 215 ? -0.737 2.463 -18.658 1.00 85.75 215 ASP A CA 1
ATOM 1654 C C . ASP A 1 215 ? 0.601 1.707 -18.614 1.00 85.75 215 ASP A C 1
ATOM 1656 O O . ASP A 1 215 ? 1.425 1.856 -19.511 1.00 85.75 215 ASP A O 1
ATOM 1660 N N . MET A 1 216 ? 0.816 0.905 -17.565 1.00 84.81 216 MET A N 1
ATOM 1661 C CA . MET A 1 216 ? 2.070 0.222 -17.256 1.00 84.81 216 MET A CA 1
ATOM 1662 C C . MET A 1 216 ? 3.249 1.164 -16.998 1.00 84.81 216 MET A C 1
ATOM 1664 O O . MET A 1 216 ? 4.380 0.685 -16.907 1.00 84.81 216 MET A O 1
ATOM 1668 N N . SER A 1 217 ? 3.013 2.474 -16.834 1.00 84.62 217 SER A N 1
ATOM 1669 C CA . SER A 1 217 ? 4.052 3.400 -16.391 1.00 84.62 217 SER A CA 1
ATOM 1670 C C . SER A 1 217 ? 4.501 3.022 -14.989 1.00 84.62 217 SER A C 1
ATOM 1672 O O . SER A 1 217 ? 3.685 2.836 -14.082 1.00 84.62 217 SER A O 1
ATOM 1674 N N . VAL A 1 218 ? 5.807 2.875 -14.815 1.00 86.00 218 VAL A N 1
ATOM 1675 C CA . VAL A 1 218 ? 6.378 2.515 -13.523 1.00 86.00 218 VAL A CA 1
ATOM 1676 C C . VAL A 1 218 ? 7.023 3.733 -12.884 1.00 86.00 218 VAL A C 1
ATOM 1678 O O . VAL A 1 218 ? 7.622 4.579 -13.548 1.00 86.00 218 VAL A O 1
ATOM 1681 N N . TRP A 1 219 ? 6.887 3.810 -11.569 1.00 89.25 219 TRP A N 1
ATOM 1682 C CA . TRP A 1 219 ? 7.457 4.852 -10.741 1.00 89.25 219 TRP A CA 1
ATOM 1683 C C . TRP A 1 219 ? 8.152 4.244 -9.523 1.00 89.25 219 TRP A C 1
ATOM 1685 O O . TRP A 1 219 ? 7.651 3.298 -8.914 1.00 89.25 219 TRP A O 1
ATOM 1695 N N . THR A 1 220 ? 9.289 4.822 -9.152 1.00 88.25 220 THR A N 1
ATOM 1696 C CA . THR A 1 220 ? 10.072 4.482 -7.959 1.00 88.25 220 THR A CA 1
ATOM 1697 C C . THR A 1 220 ? 10.320 5.743 -7.133 1.00 88.25 220 THR A C 1
ATOM 1699 O O . THR A 1 220 ? 10.636 6.802 -7.685 1.00 88.25 220 THR A O 1
ATOM 1702 N N . SER A 1 221 ? 10.209 5.650 -5.808 1.00 89.56 221 SER A N 1
ATOM 1703 C CA . SER A 1 221 ? 10.627 6.726 -4.910 1.00 89.56 221 SER A CA 1
ATOM 1704 C C . SER A 1 221 ? 12.161 6.802 -4.828 1.00 89.56 221 SER A C 1
ATOM 1706 O O . SER A 1 221 ? 12.828 5.788 -5.045 1.00 89.56 221 SER A O 1
ATOM 1708 N N . PRO A 1 222 ? 12.748 7.970 -4.506 1.00 84.88 222 PRO A N 1
ATOM 1709 C CA . PRO A 1 222 ? 14.198 8.095 -4.326 1.00 84.88 222 PRO A CA 1
ATOM 1710 C C . PRO A 1 222 ? 14.757 7.109 -3.294 1.00 84.88 222 PRO A C 1
ATOM 1712 O O . PRO A 1 222 ? 15.772 6.461 -3.534 1.00 84.88 222 PRO A O 1
ATOM 1715 N N . GLU A 1 223 ? 14.033 6.920 -2.187 1.00 84.56 223 GLU A N 1
ATOM 1716 C CA . GLU A 1 223 ? 14.412 6.015 -1.100 1.00 84.56 223 GLU A CA 1
ATOM 1717 C C . GLU A 1 223 ? 14.467 4.544 -1.542 1.00 84.56 223 GLU A C 1
ATOM 1719 O O . GLU A 1 223 ? 15.091 3.738 -0.869 1.00 84.56 223 GLU A O 1
ATOM 1724 N N . ALA A 1 224 ? 13.835 4.170 -2.663 1.00 77.06 224 ALA A N 1
ATOM 1725 C CA . ALA A 1 224 ? 13.883 2.806 -3.188 1.00 77.06 224 ALA A CA 1
ATOM 1726 C C . ALA A 1 224 ? 15.212 2.458 -3.875 1.00 77.06 224 ALA A C 1
ATOM 1728 O O . ALA A 1 224 ? 15.494 1.273 -4.061 1.00 77.06 224 ALA A O 1
ATOM 1729 N N . LEU A 1 225 ? 15.992 3.470 -4.272 1.00 70.88 225 LEU A N 1
ATOM 1730 C CA . LEU A 1 225 ? 17.206 3.332 -5.082 1.00 70.88 225 LEU A CA 1
ATOM 1731 C C . LEU A 1 225 ? 18.494 3.610 -4.290 1.00 70.88 225 LEU A C 1
ATOM 1733 O O . LEU A 1 225 ? 19.575 3.221 -4.734 1.00 70.88 225 LEU A O 1
ATOM 1737 N N . GLU A 1 226 ? 18.395 4.278 -3.140 1.00 64.38 226 GLU A N 1
ATOM 1738 C CA . GLU A 1 226 ? 19.540 4.639 -2.299 1.00 64.38 226 GLU A CA 1
ATOM 1739 C C . GLU A 1 226 ? 19.846 3.532 -1.266 1.00 64.38 226 GLU A C 1
ATOM 1741 O O . GLU A 1 226 ? 18.938 3.130 -0.538 1.00 64.38 226 GLU A O 1
ATOM 1746 N N . PRO A 1 227 ? 21.087 3.007 -1.208 1.00 54.34 227 PRO A N 1
ATOM 1747 C CA . PRO A 1 227 ? 21.503 2.017 -0.211 1.00 54.34 227 PRO A CA 1
ATOM 1748 C C . PRO A 1 227 ? 21.735 2.597 1.192 1.00 54.34 227 PRO A C 1
ATOM 1750 O O . PRO A 1 227 ? 22.078 3.797 1.309 1.00 54.34 227 PRO A O 1
#